Protein 8VMS (pdb70)

Foldseek 3Di:
DQDPVRLVVQLVVLCVWLVPADWDWDWAAAFPPDIDIDTFSFQDQDPPRTPQWDAPDNLWIKGWDADPNRIDIDTSQCSVCPVDDQADPNAGWDWAALPPDSRGNPNVRTDIGGVVVRVVQLAASHPHHDAPPPPGRHHRHVPHDDDDDPDDDDDPDDPDDD/DPDPVVLVVQLVVLCVFLVPADWDKDWAAAFPPDIDIDTFSFQDQDPPRTPQWDAPDNLWIKGWDQDPNRIDIDTSQCSVCPVPDQADPRAGWDWAALPPDSRGNPNVRTDIGGVVVRVVQLAASHPHRDAPPPPGRPHRHVPHDDDDDPDDDDDDDDPDDD

Solvent-accessible surface area: 15658 Å² total; per-residue (Å²): 147,39,74,94,71,48,23,45,60,6,5,57,38,0,6,106,21,0,18,139,10,76,70,65,76,61,138,6,42,32,2,60,83,95,122,16,58,7,49,2,12,18,0,37,129,65,77,123,25,31,103,20,16,59,82,89,14,127,70,126,5,46,1,103,78,84,33,125,177,83,92,47,147,37,22,1,11,35,0,10,3,47,83,52,84,93,83,56,111,81,103,100,6,34,24,1,29,2,7,47,32,58,65,0,0,0,0,25,0,0,0,18,0,7,92,53,23,30,81,2,1,44,30,8,32,0,49,76,33,51,25,69,24,82,36,77,3,34,34,31,2,70,67,81,13,80,38,44,28,37,9,18,52,77,55,122,40,109,73,8,90,75,14,141,64,85,73,38,26,46,59,5,6,58,37,0,4,88,22,0,12,135,10,76,70,65,64,64,115,5,57,31,4,61,86,97,131,17,58,10,52,1,11,15,0,37,130,65,77,122,26,30,102,19,16,58,81,87,13,126,72,124,6,46,1,102,76,96,27,89,179,76,92,48,147,41,22,1,11,33,0,10,3,46,88,54,76,99,76,42,125,74,108,99,7,32,23,1,30,2,6,51,32,56,68,0,0,0,0,31,0,0,0,18,0,8,88,52,20,31,80,1,1,42,29,8,31,0,48,73,34,50,24,64,26,81,34,78,3,34,35,32,2,72,68,82,15,79,34,41,27,37,9,19,52,75,57,124,36,111,102,9,85,74

Secondary structure (DSSP, 8-state):
---HHHHHHHHHHHHHHHTTSPEEEEEEEEETTEEEEEEEEBPPSSS---TTEEEEETTEEEEEEEETTEEEEEETTTGGGTTS-SEETTEEEEEEETT--TTB--GGGEEEEEHHHHHHGGG---TTTT---SS--SS--TT-SS---SB-S--SSSS---/--SHHHHHHHHHHHHHHHTTSPEEEEEEEEETTEEEEEEEEBPPSSS---TTEEEEETTEEEEEEEETTEEEEEETTTGGGTTS-SEETTEEEEEEETT--TTB--GGGEEEEEHHHHHHGGG---TTTT---SS--SS--TT-SS---SB-S--SSS----

Sequence (324 aa):
ALTNAQILAVIDSWEETVGQFPVITHHVPLGGGLQGTLHCYEIPLAAPYGVGFAKNGPTRWQYKRTINQVVHRWGSHTVPFLLEPDNINGKTCTASHLCHNTRCHNPLHLCWESLDDNKGRNWCPGPNGGCVHAVVCLRQGPLYGPGATVAGPQQRGSHFVVALTNAQILAVIDSWEETVGQFPVITHHVPLGGGLQGTLHCYEIPLAAPYGVGFAKNGPTRWQYKRTINQVVHRWGSHTVPFLLEPDNINGKTCTASHLCHNTTRCHNPLHLCWESLDDNKGRNWCPGPNGGCVHAVVCLRQGPLYGPGATVAGPQQRGSHFVV

Radius of gyration: 23.94 Å; Cα contacts (8 Å, |Δi|>4): 676; chains: 2; bounding box: 71×47×36 Å

Structure (mmCIF, N/CA/C/O backbone):
data_8VMS
#
_entry.id   8VMS
#
_cell.length_a   113.580
_cell.length_b   113.580
_cell.length_c   87.990
_cell.angle_alpha   90.00
_cell.angle_beta   90.00
_cell.angle_gamma   120.00
#
_symmetry.space_group_name_H-M   'P 31 2 1'
#
loop_
_entity.id
_entity.type
_entity.pdbx_description
1 polymer "DNA (5'-D(*TP*TP*GP*AP*CP*TP*CP*TP*CP*TP*TP*AP*AP*GP*AP*GP*AP*GP*TP*CP*A)-3')"
2 polymer 'Intron-encoded endonuclease I-PpoI'
3 non-polymer 'MAGNESIUM ION'
4 non-polymer 'SODIUM ION'
5 non-polymer GLYCEROL
6 non-polymer 'ZINC ION'
7 water water
#
loop_
_atom_site.group_PDB
_atom_site.id
_atom_site.type_symbol
_atom_site.label_atom_id
_atom_site.label_alt_id
_atom_site.label_comp_id
_atom_site.label_asym_id
_atom_site.label_entity_id
_atom_site.label_seq_id
_atom_site.pdbx_PDB_ins_code
_atom_site.Cartn_x
_atom_site.Cartn_y
_atom_site.Cartn_z
_atom_site.occupancy
_atom_site.B_iso_or_equiv
_atom_site.auth_seq_id
_atom_site.auth_comp_id
_atom_site.auth_asym_id
_atom_site.auth_atom_id
_atom_site.pdbx_PDB_model_num
ATOM 943 N N . ALA C 2 1 ? -12.159 41.360 41.281 1.00 35.85 2 ALA A N 1
ATOM 944 C CA . ALA C 2 1 ? -11.484 40.220 40.621 1.00 33.71 2 ALA A CA 1
ATOM 945 C C . ALA C 2 1 ? -12.481 39.442 39.761 1.00 27.87 2 ALA A C 1
ATOM 946 O O . ALA C 2 1 ? -13.648 39.355 40.133 1.00 28.15 2 ALA A O 1
ATOM 948 N N . LEU C 2 2 ? -11.971 38.833 38.697 1.00 24.72 3 LEU A N 1
ATOM 949 C CA . LEU C 2 2 ? -12.857 38.021 37.834 1.00 23.21 3 LEU A CA 1
ATOM 950 C C . LEU C 2 2 ? -13.390 36.851 38.647 1.00 22.79 3 LEU A C 1
ATOM 951 O O . LEU C 2 2 ? -12.621 36.230 39.355 1.00 27.49 3 LEU A O 1
ATOM 956 N N . THR C 2 3 ? -14.672 36.577 38.508 1.00 23.67 4 THR A N 1
ATOM 957 C CA . THR C 2 3 ? -15.303 35.454 39.223 1.00 22.54 4 THR A CA 1
ATOM 958 C C . THR C 2 3 ? -15.004 34.135 38.524 1.00 25.33 4 THR A C 1
ATOM 959 O O . THR C 2 3 ? -14.573 34.160 37.380 1.00 24.13 4 THR A O 1
ATOM 963 N N . ASN C 2 4 ? -15.316 33.040 39.198 1.00 27.74 5 ASN A N 1
ATOM 964 C CA . ASN C 2 4 ? -15.148 31.732 38.568 1.00 32.51 5 ASN A CA 1
ATOM 965 C C . ASN C 2 4 ? -15.936 31.642 37.267 1.00 31.26 5 ASN A C 1
ATOM 966 O O . ASN C 2 4 ? -15.436 31.124 36.260 1.00 29.41 5 ASN A O 1
ATOM 971 N N . ALA C 2 5 ? -17.173 32.136 37.269 1.00 26.52 6 ALA A N 1
ATOM 972 C CA . ALA C 2 5 ? -17.981 32.111 36.055 1.00 31.48 6 ALA A CA 1
ATOM 973 C C . ALA C 2 5 ? -17.341 32.944 34.950 1.00 27.62 6 ALA A C 1
ATOM 974 O O . ALA C 2 5 ? -17.339 32.541 33.780 1.00 27.16 6 ALA A O 1
ATOM 976 N N . GLN C 2 6 ? -16.782 34.103 35.299 1.00 24.77 7 GLN A N 1
ATOM 977 C CA . GLN C 2 6 ? -16.158 34.942 34.280 1.00 21.03 7 GLN A CA 1
ATOM 978 C C . GLN C 2 6 ? -14.916 34.278 33.700 1.00 21.28 7 GLN A C 1
ATOM 979 O O . GLN C 2 6 ? -14.656 34.378 32.489 1.00 19.93 7 GLN A O 1
ATOM 985 N N . ILE C 2 7 ? -14.141 33.590 34.545 1.00 21.44 8 ILE A N 1
ATOM 986 C CA . ILE C 2 7 ? -12.966 32.874 34.050 1.00 20.86 8 ILE A CA 1
ATOM 987 C C . ILE C 2 7 ? -13.387 31.732 33.133 1.00 20.13 8 ILE A C 1
ATOM 988 O O . ILE C 2 7 ? -12.784 31.513 32.075 1.00 20.38 8 ILE A O 1
ATOM 993 N N . LEU C 2 8 ? -14.423 30.990 33.524 1.00 21.79 9 LEU A N 1
ATOM 994 C CA . LEU C 2 8 ? -14.944 29.935 32.658 1.00 24.20 9 LEU A CA 1
ATOM 995 C C . LEU C 2 8 ? -15.373 30.497 31.312 1.00 22.05 9 LEU A C 1
ATOM 996 O O . LEU C 2 8 ? -15.146 29.870 30.268 1.00 21.40 9 LEU A O 1
ATOM 1001 N N . ALA C 2 9 ? -15.984 31.686 31.315 1.00 19.68 10 ALA A N 1
ATOM 1002 C CA . ALA C 2 9 ? -16.397 32.313 30.063 1.00 21.00 10 ALA A CA 1
ATOM 1003 C C . ALA C 2 9 ? -15.192 32.683 29.200 1.00 19.38 10 ALA A C 1
ATOM 1004 O O . ALA C 2 9 ? -15.239 32.550 27.970 1.00 20.69 10 ALA A O 1
ATOM 1006 N N . VAL C 2 10 ? -14.101 33.146 29.824 1.00 17.59 11 VAL A N 1
ATOM 1007 C CA . VAL C 2 10 ? -12.865 33.415 29.081 1.00 17.79 11 VAL A CA 1
ATOM 1008 C C . VAL C 2 10 ? -12.334 32.133 28.444 1.00 15.32 11 VAL A C 1
ATOM 1009 O O . VAL C 2 10 ? -11.948 32.112 27.267 1.00 15.63 11 VAL A O 1
ATOM 1013 N N . ILE C 2 11 ? -12.295 31.049 29.216 1.00 16.61 12 ILE A N 1
ATOM 1014 C CA . ILE C 2 11 ? -11.799 29.787 28.667 1.00 17.66 12 ILE A CA 1
ATOM 1015 C C . ILE C 2 11 ? -12.683 29.3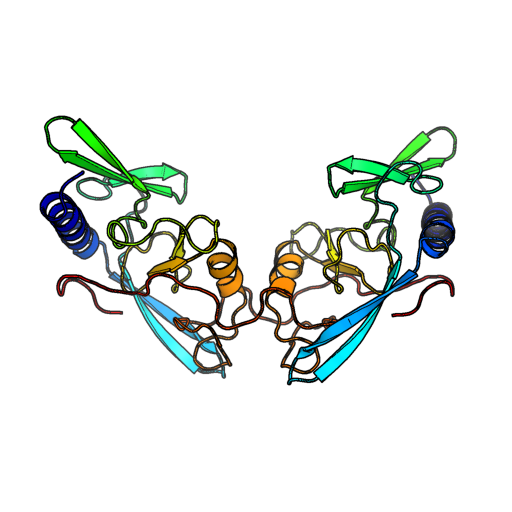28 27.511 1.00 16.42 12 ILE A C 1
ATOM 1016 O O . ILE C 2 11 ? -12.192 28.856 26.477 1.00 15.94 12 ILE A O 1
ATOM 1021 N N . ASP C 2 12 ? -14.001 29.473 27.658 1.00 17.03 13 ASP A N 1
ATOM 1022 C CA . ASP C 2 12 ? -14.914 29.033 26.608 1.00 16.11 13 ASP A CA 1
ATOM 1023 C C . ASP C 2 12 ? -14.749 29.865 25.338 1.00 15.62 13 ASP A C 1
ATOM 1024 O O . ASP C 2 12 ? -14.752 29.317 24.228 1.00 17.53 13 ASP A O 1
ATOM 1029 N N . SER C 2 13 ? -14.584 31.183 25.463 1.00 16.53 14 SER A N 1
ATOM 1030 C CA . SER C 2 13 ? -14.389 31.986 24.260 1.00 15.65 14 SER A CA 1
ATOM 1031 C C . SER C 2 13 ? -13.054 31.664 23.593 1.00 16.88 14 SER A C 1
ATOM 1032 O O . SER C 2 13 ? -12.955 31.599 22.356 1.00 16.58 14 SER A O 1
ATOM 1035 N N . TRP C 2 14 ? -12.022 31.414 24.399 1.00 15.76 15 TRP A N 1
ATOM 1036 C CA . TRP C 2 14 ? -10.729 31.018 23.860 1.00 14.80 15 TRP A CA 1
ATOM 1037 C C . TRP C 2 14 ? -10.850 29.702 23.098 1.00 13.76 15 TRP A C 1
ATOM 1038 O O . TRP C 2 14 ? -10.350 29.582 21.975 1.00 15.56 15 TRP A O 1
ATOM 1049 N N . GLU C 2 15 ? -11.540 28.721 23.680 1.00 14.31 16 GLU A N 1
ATOM 1050 C CA . GLU C 2 15 ? -11.710 27.432 23.003 1.00 14.85 16 GLU A CA 1
ATOM 1051 C C . GLU C 2 15 ? -12.491 27.586 21.706 1.00 16.57 16 GLU A C 1
ATOM 1052 O O . GLU C 2 15 ? -12.145 26.968 20.696 1.00 16.39 16 GLU A O 1
ATOM 1058 N N . GLU C 2 16 ? -13.581 28.356 21.728 1.00 16.90 17 GLU A N 1
ATOM 1059 C CA . GLU C 2 16 ? -14.344 28.612 20.506 1.00 18.33 17 GLU A CA 1
ATOM 1060 C C . GLU C 2 16 ? -13.454 29.168 19.400 1.00 16.35 17 GLU A C 1
ATOM 1061 O O . GLU C 2 16 ? -13.551 28.756 18.236 1.00 19.00 17 GLU A O 1
ATOM 1067 N N . THR C 2 17 ? -12.608 30.144 19.736 1.00 13.86 18 THR A N 1
ATOM 1068 C CA . THR C 2 17 ? -11.772 30.779 18.722 1.00 14.26 18 THR A CA 1
ATOM 1069 C C . THR C 2 17 ? -10.651 29.850 18.242 1.00 15.38 18 THR A C 1
ATOM 1070 O O . THR C 2 17 ? -10.419 29.712 17.036 1.00 15.09 18 THR A O 1
ATOM 1074 N N . VAL C 2 18 ? -9.939 29.207 19.167 1.00 14.64 19 VAL A N 1
ATOM 1075 C CA . VAL C 2 18 ? -8.858 28.296 18.794 1.00 14.39 19 VAL A CA 1
ATOM 1076 C C . VAL C 2 18 ? -9.389 27.109 18.000 1.00 15.17 19 VAL A C 1
ATOM 1077 O O . VAL C 2 18 ? -8.712 26.608 17.090 1.00 14.65 19 VAL A O 1
ATOM 1081 N N . GLY C 2 19 ? -10.603 26.645 18.311 1.00 15.15 20 GLY A N 1
ATOM 1082 C CA . GLY C 2 19 ? -11.162 25.513 17.594 1.00 16.40 20 GLY A CA 1
ATOM 1083 C C . GLY C 2 19 ? -11.363 25.777 16.122 1.00 15.36 20 GLY A C 1
ATOM 1084 O O . GLY C 2 19 ? -11.454 24.826 15.342 1.00 16.55 20 GLY A O 1
ATOM 1085 N N . GLN C 2 20 ? -11.378 27.043 15.719 1.00 15.89 21 GLN A N 1
ATOM 1086 C CA . GLN C 2 20 ? -11.508 27.419 14.323 1.00 16.59 21 GLN A CA 1
ATOM 1087 C C . GLN C 2 20 ? -10.166 27.669 13.643 1.00 18.75 21 GLN A C 1
ATOM 1088 O O . GLN C 2 20 ? -10.142 27.965 12.445 1.00 18.26 21 GLN A O 1
ATOM 1094 N N . PHE C 2 21 ? -9.048 27.559 14.366 1.00 15.77 22 PHE A N 1
ATOM 1095 C CA . PHE C 2 21 ? -7.739 27.642 13.736 1.00 16.70 22 PHE A CA 1
ATOM 1096 C C . PHE C 2 21 ? -7.571 26.471 12.771 1.00 15.12 22 PHE A C 1
ATOM 1097 O O . PHE C 2 21 ? -8.153 25.404 12.980 1.00 17.14 22 PHE A O 1
ATOM 1105 N N . PRO C 2 22 ? -6.759 26.623 11.727 1.00 15.98 23 PRO A N 1
ATOM 1106 C CA . PRO C 2 22 ? -6.470 25.469 10.862 1.00 16.94 23 PRO A CA 1
ATOM 1107 C C . PRO C 2 22 ? -5.974 24.271 11.663 1.00 17.10 23 PRO A C 1
ATOM 1108 O O . PRO C 2 22 ? -5.091 24.386 12.522 1.00 16.62 23 PRO A O 1
ATOM 1112 N N . VAL C 2 23 ? -6.556 23.108 11.387 1.00 17.26 24 VAL A N 1
ATOM 1113 C CA . VAL C 2 23 ? -6.168 21.855 12.027 1.00 16.69 24 VAL A CA 1
ATOM 1114 C C . VAL C 2 23 ? -5.255 21.088 11.092 1.00 19.00 24 VAL A C 1
ATOM 1115 O O . VAL C 2 23 ? -5.672 20.659 10.006 1.00 20.48 24 VAL A O 1
ATOM 1119 N N . ILE C 2 24 ? -4.030 20.874 11.536 1.00 16.93 25 ILE A N 1
ATOM 1120 C CA . ILE C 2 24 ? -2.975 20.284 10.735 1.00 18.19 25 ILE A CA 1
ATOM 1121 C C . ILE C 2 24 ? -2.647 18.916 11.311 1.00 19.80 25 ILE A C 1
ATOM 1122 O O . ILE C 2 24 ? -2.434 18.775 12.523 1.00 18.53 25 ILE A O 1
ATOM 1127 N N . THR C 2 25 ? -2.669 17.901 10.454 1.00 18.31 26 THR A N 1
ATOM 1128 C CA . THR C 2 25 ? -2.363 16.537 10.851 1.00 18.86 26 THR A CA 1
ATOM 1129 C C . THR C 2 25 ? -0.863 16.311 10.706 1.00 19.92 26 THR A C 1
ATOM 1130 O O . THR C 2 25 ? -0.303 16.502 9.623 1.00 23.57 26 THR A O 1
ATOM 1134 N N . HIS C 2 26 ? -0.218 15.882 11.789 1.00 17.43 27 HIS A N 1
ATOM 1135 C CA . HIS C 2 26 ? 1.218 15.648 11.819 1.00 19.28 27 HIS A CA 1
ATOM 1136 C C . HIS C 2 26 ? 1.485 14.208 12.218 1.00 20.20 27 HIS A C 1
ATOM 1137 O O . HIS C 2 26 ? 0.916 13.714 13.193 1.00 19.89 27 HIS A O 1
ATOM 1144 N N . HIS C 2 27 ? 2.327 13.527 11.453 1.00 20.62 28 HIS A N 1
ATOM 1145 C CA . HIS C 2 27 ? 2.787 12.203 11.844 1.00 19.90 28 HIS A CA 1
ATOM 1146 C C . HIS C 2 27 ? 4.070 12.332 12.660 1.00 19.83 28 HIS A C 1
ATOM 1147 O O . HIS C 2 27 ? 4.999 13.035 12.256 1.00 23.10 28 HIS A O 1
ATOM 1154 N N . VAL C 2 28 ? 4.116 11.648 13.802 1.00 20.22 29 VAL A N 1
ATOM 1155 C CA . VAL C 2 28 ? 5.132 11.919 14.829 1.00 18.48 29 VAL A CA 1
ATOM 1156 C C . VAL C 2 28 ? 5.669 10.612 15.381 1.00 18.38 29 VAL A C 1
ATOM 1157 O O . VAL C 2 28 ? 4.960 9.596 15.454 1.00 19.23 29 VAL A O 1
ATOM 1161 N N . PRO C 2 29 ? 6.932 10.604 15.800 1.00 18.39 30 PRO A N 1
ATOM 1162 C CA . PRO C 2 29 ? 7.470 9.422 16.490 1.00 20.47 30 PRO A CA 1
ATOM 1163 C C . PRO C 2 29 ? 6.904 9.305 17.897 1.00 17.69 30 PRO A C 1
ATOM 1164 O O . PRO C 2 29 ? 6.817 10.293 18.631 1.00 17.75 30 PRO A O 1
ATOM 1168 N N . LEU C 2 30 ? 6.524 8.088 18.279 1.00 18.28 31 LEU A N 1
ATOM 1169 C CA . LEU C 2 30 ? 6.037 7.807 19.623 1.00 17.16 31 LEU A CA 1
ATOM 1170 C C . LEU C 2 30 ? 7.079 7.154 20.511 1.00 17.77 31 LEU A C 1
ATOM 1171 O O . LEU C 2 30 ? 6.831 6.982 21.712 1.00 17.91 31 LEU A O 1
ATOM 1176 N N . GLY C 2 31 ? 8.231 6.804 19.962 1.00 19.28 32 GLY A N 1
ATOM 1177 C CA . GLY C 2 31 ? 9.171 5.938 20.634 1.00 19.71 32 GLY A CA 1
ATOM 1178 C C . GLY C 2 31 ? 8.921 4.478 20.303 1.00 22.37 32 GLY A C 1
ATOM 1179 O O . GLY C 2 31 ? 7.847 4.082 19.849 1.00 22.88 32 GLY A O 1
ATOM 1180 N N . GLY C 2 32 ? 9.942 3.663 20.556 1.00 22.74 33 GLY A N 1
ATOM 1181 C CA . GLY C 2 32 ? 9.844 2.247 20.240 1.00 24.41 33 GLY A CA 1
ATOM 1182 C C . GLY C 2 32 ? 9.649 1.964 18.767 1.00 29.79 33 GLY A C 1
ATOM 1183 O O . GLY C 2 32 ? 9.062 0.935 18.411 1.00 34.74 33 GLY A O 1
ATOM 1184 N N . GLY C 2 33 ? 10.106 2.865 17.896 1.00 28.73 34 GLY A N 1
ATOM 1185 C CA . GLY C 2 33 ? 9.961 2.687 16.463 1.00 28.80 34 GLY A CA 1
ATOM 1186 C C . GLY C 2 33 ? 8.554 2.820 15.928 1.00 38.80 34 GLY A C 1
ATOM 1187 O O . GLY C 2 33 ? 8.314 2.477 14.764 1.00 35.17 34 GLY A O 1
ATOM 1188 N N . LEU C 2 34 ? 7.618 3.318 16.730 1.00 23.85 35 LEU A N 1
ATOM 1189 C CA . LEU C 2 34 ? 6.231 3.452 16.319 1.00 23.64 35 LEU A CA 1
ATOM 1190 C C . LEU C 2 34 ? 5.943 4.895 15.932 1.00 26.56 35 LEU A C 1
ATOM 1191 O O . LEU C 2 34 ? 6.561 5.838 16.441 1.00 24.34 35 LEU A O 1
ATOM 1196 N N . GLN C 2 35 ? 4.951 5.060 15.071 1.00 25.26 36 GLN A N 1
ATOM 1197 C CA . GLN C 2 35 ? 4.554 6.367 14.576 1.00 23.14 36 GLN A CA 1
ATOM 1198 C C . GLN C 2 35 ? 3.098 6.584 14.948 1.00 23.48 36 GLN A C 1
ATOM 1199 O O . GLN C 2 35 ? 2.304 5.643 14.968 1.00 24.12 36 GLN A O 1
ATOM 1205 N N . GLY C 2 36 ? 2.770 7.823 15.294 1.00 20.20 37 GLY A N 1
ATOM 1206 C CA . GLY C 2 36 ? 1.423 8.210 15.628 1.00 19.94 37 GLY A CA 1
ATOM 1207 C C . GLY C 2 36 ? 1.033 9.482 14.910 1.00 17.07 37 GLY A C 1
ATOM 1208 O O . GLY C 2 36 ? 1.769 9.985 14.060 1.00 19.21 37 GLY A O 1
ATOM 1209 N N . THR C 2 37 ? -0.134 10.013 15.255 1.00 20.18 38 THR A N 1
ATOM 1210 C CA . THR C 2 37 ? -0.692 11.176 14.583 1.00 19.60 38 THR A CA 1
ATOM 1211 C C . THR C 2 37 ? -1.183 12.165 15.629 1.00 17.80 38 THR A C 1
ATOM 1212 O O . THR C 2 37 ? -1.836 11.773 16.599 1.00 22.08 38 THR A O 1
ATOM 1216 N N . LEU C 2 38 ? -0.824 13.434 15.454 1.00 17.58 39 LEU A N 1
ATOM 1217 C CA . LEU C 2 38 ? -1.310 14.512 16.302 1.00 16.86 39 LEU A CA 1
ATOM 1218 C C . LEU C 2 38 ? -2.006 15.536 15.420 1.00 16.92 39 LEU A C 1
ATOM 1219 O O . LEU C 2 38 ? -1.631 15.731 14.261 1.00 19.12 39 LEU A O 1
ATOM 1224 N N . HIS C 2 39 ? -3.033 16.177 15.964 1.00 16.26 40 HIS A N 1
ATOM 1225 C CA . HIS C 2 39 ? -3.828 17.144 15.216 1.00 15.07 40 HIS A CA 1
ATOM 1226 C C . HIS C 2 39 ? -3.670 18.490 15.904 1.00 14.70 40 HIS A C 1
ATOM 1227 O O . HIS C 2 39 ? -4.278 18.733 16.949 1.00 15.89 40 HIS A O 1
ATOM 1234 N N . CYS C 2 40 ? -2.858 19.350 15.322 1.00 14.28 41 CYS A N 1
ATOM 1235 C CA . CYS C 2 40 ? -2.533 20.626 15.938 1.00 13.31 41 CYS A CA 1
ATOM 1236 C C . CYS C 2 40 ? -3.431 21.726 15.398 1.00 16.47 41 CYS A C 1
ATOM 1237 O O . CYS C 2 40 ? -3.720 21.776 14.199 1.00 16.96 41 CYS A O 1
ATOM 1240 N N . TYR C 2 41 ? -3.865 22.611 16.283 1.00 13.72 42 TYR A N 1
ATOM 1241 C CA . TYR C 2 41 ? -4.723 23.735 15.915 1.00 13.68 42 TYR A CA 1
ATOM 1242 C C . TYR C 2 41 ? -3.812 24.956 15.900 1.00 15.73 42 TYR A C 1
ATOM 1243 O O . TYR C 2 41 ? -3.482 25.515 16.950 1.00 15.13 42 TYR A O 1
ATOM 1252 N N . GLU C 2 42 ? -3.371 25.353 14.712 1.00 14.31 43 GLU A N 1
ATOM 1253 C CA . GLU C 2 42 ? -2.228 26.251 14.576 1.00 14.43 43 GLU A CA 1
ATOM 1254 C C . GLU C 2 42 ? -2.664 27.697 14.386 1.00 15.69 43 GLU A C 1
ATOM 1255 O O . GLU C 2 42 ? -3.434 28.010 13.469 1.00 16.65 43 GLU A O 1
ATOM 1261 N N . ILE C 2 43 ? -2.155 28.577 15.239 1.00 15.33 44 ILE A N 1
ATOM 1262 C CA . ILE C 2 43 ? -2.432 30.009 15.077 1.00 15.50 44 ILE A CA 1
ATOM 1263 C C . ILE C 2 43 ? -1.803 30.485 13.773 1.00 15.21 44 ILE A C 1
ATOM 1264 O O . ILE C 2 43 ? -0.746 29.959 13.373 1.00 16.56 44 ILE A O 1
ATOM 1269 N N . PRO C 2 44 ? -2.426 31.408 13.044 1.00 16.76 45 PRO A N 1
ATOM 1270 C CA . PRO C 2 44 ? -1.852 31.838 11.762 1.00 17.61 45 PRO A CA 1
ATOM 1271 C C . PRO C 2 44 ? -0.471 32.464 11.915 1.00 19.43 45 PRO A C 1
ATOM 1272 O O . PRO C 2 44 ? -0.078 32.935 12.984 1.00 18.84 45 PRO A O 1
ATOM 1276 N N . LEU C 2 45 ? 0.272 32.460 10.805 1.00 19.83 46 LEU A N 1
ATOM 1277 C CA . LEU C 2 45 ? 1.622 33.017 10.784 1.00 18.66 46 LEU A CA 1
ATOM 1278 C C . LEU C 2 45 ? 1.634 34.541 10.858 1.00 20.34 46 LEU A C 1
ATOM 1279 O O . LEU C 2 45 ? 2.649 35.120 11.261 1.00 22.43 46 LEU A O 1
ATOM 1284 N N . ALA C 2 46 ? 0.540 35.199 10.483 1.00 20.45 47 ALA A N 1
ATOM 1285 C CA . ALA C 2 46 ? 0.493 36.652 10.434 1.00 20.96 47 ALA A CA 1
ATOM 1286 C C . ALA C 2 46 ? -0.925 37.107 10.741 1.00 21.24 47 ALA A C 1
ATOM 1287 O O . ALA C 2 46 ? -1.884 36.334 10.648 1.00 21.76 47 ALA A O 1
ATOM 1289 N N . ALA C 2 47 ? -1.048 38.382 11.094 1.00 22.04 48 ALA A N 1
ATOM 1290 C CA . ALA C 2 47 ? -2.340 38.932 11.456 1.00 20.75 48 ALA A CA 1
ATOM 1291 C C . ALA C 2 47 ? -3.279 38.896 10.249 1.00 21.57 48 ALA A C 1
ATOM 1292 O O . ALA C 2 47 ? -2.839 39.060 9.106 1.00 27.54 48 ALA A O 1
ATOM 1294 N N . PRO C 2 48 ? -4.580 38.678 10.473 1.00 22.13 49 PRO A N 1
ATOM 1295 C CA . PRO C 2 48 ? -5.241 38.460 11.772 1.00 20.71 49 PRO A CA 1
ATOM 1296 C C . PRO C 2 48 ? -5.094 37.025 12.265 1.00 19.59 49 PRO A C 1
ATOM 1297 O O . PRO C 2 48 ? -5.069 36.070 11.488 1.00 22.66 49 PRO A O 1
ATOM 1301 N N . TYR C 2 49 ? -4.984 36.874 13.584 1.00 18.34 50 TYR A N 1
ATOM 1302 C CA . TYR C 2 49 ? -4.795 35.567 14.204 1.00 18.25 50 TYR A CA 1
ATOM 1303 C C . TYR C 2 49 ? -6.090 34.939 14.683 1.00 19.95 50 TYR A C 1
ATOM 1304 O O . TYR C 2 49 ? -6.190 33.710 14.723 1.00 20.69 50 TYR A O 1
ATOM 1313 N N . GLY C 2 50 ? -7.079 35.741 15.026 1.00 18.48 51 GLY A N 1
ATOM 1314 C CA . GLY C 2 50 ? -8.315 35.270 15.621 1.00 17.97 51 GLY A CA 1
ATOM 1315 C C . GLY C 2 50 ? -8.743 36.258 16.687 1.00 15.90 51 GLY A C 1
ATOM 1316 O O . GLY C 2 50 ? -7.936 37.005 17.241 1.00 17.46 51 GLY A O 1
ATOM 1317 N N . VAL C 2 51 ? -10.040 36.245 16.989 1.00 16.42 52 VAL A N 1
ATOM 1318 C CA . VAL C 2 51 ? -10.608 37.221 17.915 1.00 18.65 52 VAL A CA 1
ATOM 1319 C C . VAL C 2 51 ? -9.921 37.097 19.270 1.00 16.24 52 VAL A C 1
ATOM 1320 O O . VAL C 2 51 ? -9.844 36.006 19.846 1.00 17.47 52 VAL A O 1
ATOM 1324 N N . GLY C 2 52 ? -9.370 38.211 19.757 1.00 15.55 53 GLY A N 1
ATOM 1325 C CA . GLY C 2 52 ? -8.718 38.246 21.050 1.00 14.58 53 GLY A CA 1
ATOM 1326 C C . GLY C 2 52 ? -7.224 37.980 21.024 1.00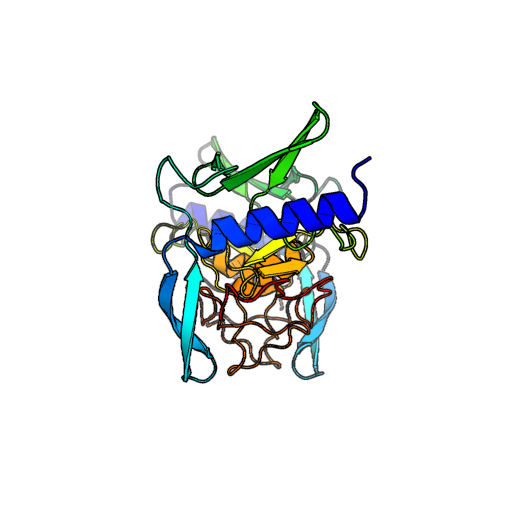 15.25 53 GLY A C 1
ATOM 1327 O O . GLY C 2 52 ? -6.565 38.152 22.061 1.00 16.35 53 GLY A O 1
ATOM 1328 N N . PHE C 2 53 ? -6.660 37.589 19.885 1.00 15.35 54 PHE A N 1
ATOM 1329 C CA . PHE C 2 53 ? -5.269 37.152 19.818 1.00 16.38 54 PHE A CA 1
ATOM 1330 C C . PHE C 2 53 ? -4.380 38.204 19.170 1.00 17.93 54 PHE A C 1
ATOM 1331 O O . PHE C 2 53 ? -4.768 38.847 18.187 1.00 16.90 54 PHE A O 1
ATOM 1339 N N . ALA C 2 54 ? -3.178 38.364 19.715 1.00 16.11 55 ALA A N 1
ATOM 1340 C CA . ALA C 2 54 ? -2.186 39.239 19.120 1.00 15.46 55 ALA A CA 1
ATOM 1341 C C . ALA C 2 54 ? -0.798 38.714 19.435 1.00 16.43 55 ALA A C 1
ATOM 1342 O O . ALA C 2 54 ? -0.571 38.096 20.481 1.00 17.29 55 ALA A O 1
ATOM 1344 N N . LYS C 2 55 ? 0.128 38.973 18.522 1.00 16.66 56 LYS A N 1
ATOM 1345 C CA . LYS C 2 55 ? 1.496 38.480 18.607 1.00 14.59 56 LYS A CA 1
ATOM 1346 C C . LYS C 2 55 ? 2.363 39.484 19.358 1.00 19.67 56 LYS A C 1
ATOM 1347 O O . LYS C 2 55 ? 2.453 40.656 18.959 1.00 19.52 56 LYS A O 1
ATOM 1353 N N . ASN C 2 56 ? 2.989 39.034 20.446 1.00 17.74 57 ASN A N 1
ATOM 1354 C CA . ASN C 2 56 ? 3.952 39.852 21.169 1.00 17.40 57 ASN A CA 1
ATOM 1355 C C . ASN C 2 56 ? 5.394 39.453 20.905 1.00 18.61 57 ASN A C 1
ATOM 1356 O O . ASN C 2 56 ? 6.302 40.171 21.345 1.00 20.50 57 ASN A O 1
ATOM 1361 N N . GLY C 2 57 ? 5.633 38.351 20.193 1.00 18.14 58 GLY A N 1
ATOM 1362 C CA . GLY C 2 57 ? 6.984 37.991 19.823 1.00 19.42 58 GLY A CA 1
ATOM 1363 C C . GLY C 2 57 ? 6.972 37.008 18.677 1.00 18.80 58 GLY A C 1
ATOM 1364 O O . GLY C 2 57 ? 5.916 36.495 18.311 1.00 19.22 58 GLY A O 1
ATOM 1365 N N . PRO C 2 58 ? 8.145 36.724 18.089 1.00 21.03 59 PRO A N 1
ATOM 1366 C CA . PRO C 2 58 ? 8.187 35.834 16.911 1.00 22.25 59 PRO A CA 1
ATOM 1367 C C . PRO C 2 58 ? 7.353 34.574 17.063 1.00 21.52 59 PRO A C 1
ATOM 1368 O O . PRO C 2 58 ? 6.617 34.201 16.139 1.00 23.72 59 PRO A O 1
ATOM 1372 N N . THR C 2 59 ? 7.434 33.916 18.213 1.00 20.51 60 THR A N 1
ATOM 1373 C CA . THR C 2 59 ? 6.553 32.797 18.512 1.00 21.19 60 THR A CA 1
ATOM 1374 C C . THR C 2 59 ? 5.913 32.971 19.880 1.00 18.21 60 THR A C 1
ATOM 1375 O O . THR C 2 59 ? 5.832 32.030 20.675 1.00 18.11 60 THR A O 1
ATOM 1379 N N . ARG C 2 60 ? 5.447 34.184 20.172 1.00 17.66 61 ARG A N 1
ATOM 1380 C CA . ARG C 2 60 ? 4.705 34.441 21.402 1.00 15.24 61 ARG A CA 1
ATOM 1381 C C . ARG C 2 60 ? 3.438 35.197 21.059 1.00 15.57 61 ARG A C 1
ATOM 1382 O O . ARG C 2 60 ? 3.464 36.059 20.224 1.00 16.50 61 ARG A O 1
ATOM 1390 N N . TRP C 2 61 ? 2.337 34.798 21.707 1.00 14.65 62 TRP A N 1
ATOM 1391 C CA . TRP C 2 61 ? 1.050 35.455 21.531 1.00 14.15 62 TRP A CA 1
ATOM 1392 C C . TRP C 2 61 ? 0.384 35.673 22.884 1.00 14.99 62 TRP A C 1
ATOM 1393 O O . TRP C 2 61 ? 0.727 35.037 23.888 1.00 13.81 62 TRP A O 1
ATOM 1404 N N . GLN C 2 62 ? -0.598 36.579 22.895 1.00 14.85 63 GLN A N 1
ATOM 1405 C CA . GLN C 2 62 ? -1.411 36.846 24.067 1.00 14.60 63 GLN A CA 1
ATOM 1406 C C . GLN C 2 62 ? -2.879 36.852 23.673 1.00 14.16 63 GLN A C 1
ATOM 1407 O O . GLN C 2 62 ? -3.234 37.162 22.528 1.00 15.23 63 GLN A O 1
ATOM 1413 N N . TYR C 2 63 ? -3.719 36.489 24.629 1.00 14.14 64 TYR A N 1
ATOM 1414 C CA . TYR C 2 63 ? -5.164 36.554 24.521 1.00 13.69 64 TYR A CA 1
ATOM 1415 C C . TYR C 2 63 ? -5.659 37.676 25.423 1.00 16.82 64 TYR A C 1
ATOM 1416 O O . TYR C 2 63 ? -5.214 37.797 26.568 1.00 15.96 64 TYR A O 1
ATOM 1425 N N . LYS C 2 64 ? -6.581 38.496 24.913 1.00 15.25 65 LYS A N 1
ATOM 1426 C CA . LYS C 2 64 ? -7.050 39.688 25.613 1.00 18.84 65 LYS A CA 1
ATOM 1427 C C . LYS C 2 64 ? -8.569 39.713 25.600 1.00 16.70 65 LYS A C 1
ATOM 1428 O O . LYS C 2 64 ? -9.183 39.472 24.554 1.00 17.98 65 LYS A O 1
ATOM 1434 N N . ARG C 2 65 ? -9.172 39.988 26.751 1.00 17.42 66 ARG A N 1
ATOM 1435 C CA . ARG C 2 65 ? -10.612 40.198 26.833 1.00 18.16 66 ARG A CA 1
ATOM 1436 C C . ARG C 2 65 ? -10.861 41.367 27.764 1.00 21.70 66 ARG A C 1
ATOM 1437 O O . ARG C 2 65 ? -10.169 41.523 28.769 1.00 20.55 66 ARG A O 1
ATOM 1445 N N . THR C 2 66 ? -11.843 42.190 27.429 1.00 19.48 67 THR A N 1
ATOM 1446 C CA . THR C 2 66 ? -12.217 43.314 28.271 1.00 20.74 67 THR A CA 1
ATOM 1447 C C . THR C 2 66 ? -13.505 42.968 28.992 1.00 22.27 67 THR A C 1
ATOM 1448 O O . THR C 2 66 ? -14.504 42.625 28.352 1.00 25.41 67 THR A O 1
ATOM 1452 N N . ILE C 2 67 ? -13.468 43.018 30.317 1.00 21.40 68 ILE A N 1
ATOM 1453 C CA . ILE C 2 67 ? -14.586 42.598 31.150 1.00 24.24 68 ILE A CA 1
ATOM 1454 C C . ILE C 2 67 ? -14.893 43.733 32.109 1.00 30.39 68 ILE A C 1
ATOM 1455 O O . ILE C 2 67 ? -14.010 44.172 32.857 1.00 28.60 68 ILE A O 1
ATOM 1460 N N . ASN C 2 68 ? -16.139 44.198 32.092 1.00 30.40 69 ASN A N 1
ATOM 1461 C CA . ASN C 2 68 ? -16.578 45.297 32.942 1.00 34.37 69 ASN A CA 1
ATOM 1462 C C . ASN C 2 68 ? -15.588 46.456 32.875 1.00 29.97 69 ASN A C 1
ATOM 1463 O O . ASN C 2 68 ? -15.127 46.980 33.892 1.00 31.96 69 ASN A O 1
ATOM 1468 N N . GLN C 2 69 ? -15.263 46.854 31.646 1.00 26.89 70 GLN A N 1
ATOM 1469 C CA . GLN C 2 69 ? -14.387 47.975 31.336 1.00 27.53 70 GLN A CA 1
ATOM 1470 C C . GLN C 2 69 ? -12.920 47.774 31.706 1.00 30.76 70 GLN A C 1
ATOM 1471 O O . GLN C 2 69 ? -12.136 48.727 31.591 1.00 31.93 70 GLN A O 1
ATOM 1477 N N . VAL C 2 70 ? -12.499 46.580 32.123 1.00 25.75 71 VAL A N 1
ATOM 1478 C CA . VAL C 2 70 ? -11.100 46.355 32.477 1.00 25.01 71 VAL A CA 1
ATOM 1479 C C . VAL C 2 70 ? -10.493 45.384 31.474 1.00 18.43 71 VAL A C 1
ATOM 1480 O O . VAL C 2 70 ? -11.055 44.310 31.220 1.00 20.94 71 VAL A O 1
ATOM 1484 N N . VAL C 2 71 ? -9.331 45.739 30.948 1.00 21.27 72 VAL A N 1
ATOM 1485 C CA . VAL C 2 71 ? -8.638 44.893 29.984 1.00 23.50 72 VAL A CA 1
ATOM 1486 C C . VAL C 2 71 ? -7.854 43.839 30.751 1.00 24.13 72 VAL A C 1
ATOM 1487 O O . VAL C 2 71 ? -7.043 44.166 31.623 1.00 24.23 72 VAL A O 1
ATOM 1491 N N . HIS C 2 72 ? -8.095 42.571 30.429 1.00 18.76 73 HIS A N 1
ATOM 1492 C CA . HIS C 2 72 ? -7.349 41.445 30.968 1.00 19.26 73 HIS A CA 1
ATOM 1493 C C . HIS C 2 72 ? -6.607 40.756 29.841 1.00 19.27 73 HIS A C 1
ATOM 1494 O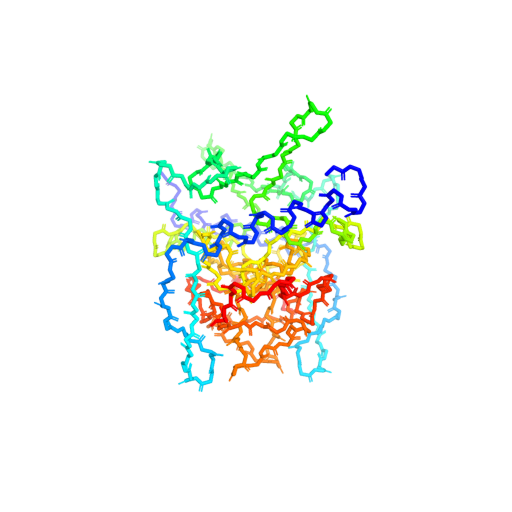 O . HIS C 2 72 ? -7.122 40.634 28.724 1.00 18.77 73 HIS A O 1
ATOM 1501 N N . ARG C 2 73 ? -5.388 40.326 30.133 1.00 18.41 74 ARG A N 1
ATOM 1502 C CA . ARG C 2 73 ? -4.522 39.748 29.119 1.00 18.51 74 ARG A CA 1
ATOM 1503 C C . ARG C 2 73 ? -3.752 38.585 29.722 1.00 17.80 74 ARG A C 1
ATOM 1504 O O . ARG C 2 73 ? -3.275 38.666 30.858 1.00 19.16 74 ARG A O 1
ATOM 1512 N N . TRP C 2 74 ? -3.604 37.519 28.935 1.00 16.49 75 TRP A N 1
ATOM 1513 C CA . TRP C 2 74 ? -2.902 36.320 29.360 1.00 14.15 75 TRP A CA 1
ATOM 1514 C C . TRP C 2 74 ? -2.024 35.817 28.229 1.00 15.78 75 TRP A C 1
ATOM 1515 O O . TRP C 2 74 ? -2.342 35.993 27.049 1.00 16.54 75 TRP A O 1
ATOM 1526 N N . GLY C 2 75 ? -0.936 35.135 28.579 1.00 15.77 76 GLY A N 1
ATOM 1527 C CA . GLY C 2 75 ? -0.205 34.406 27.555 1.00 14.65 76 GLY A CA 1
ATOM 1528 C C . GLY C 2 75 ? -1.150 33.452 26.845 1.00 14.39 76 GLY A C 1
ATOM 1529 O O . GLY C 2 75 ? -2.001 32.824 27.473 1.00 14.71 76 GLY A O 1
ATOM 1530 N N . SER C 2 76 ? -1.009 33.360 25.515 1.00 13.73 77 SER A N 1
ATOM 1531 C CA . SER C 2 76 ? -2.033 32.691 24.707 1.00 15.11 77 SER A CA 1
ATOM 1532 C C . SER C 2 76 ? -2.211 31.205 25.035 1.00 13.74 77 SER A C 1
ATOM 1533 O O . SER C 2 76 ? -3.299 30.659 24.815 1.00 14.92 77 SER A O 1
ATOM 1536 N N . HIS C 2 77 ? -1.182 30.532 25.555 1.00 13.14 78 HIS A N 1
ATOM 1537 C CA . HIS C 2 77 ? -1.314 29.120 25.911 1.00 14.34 78 HIS A CA 1
ATOM 1538 C C . HIS C 2 77 ? -1.690 28.898 27.369 1.00 15.23 78 HIS A C 1
ATOM 1539 O O . HIS C 2 77 ? -1.902 27.742 27.769 1.00 15.08 78 HIS A O 1
ATOM 1546 N N . THR C 2 78 ? -1.759 29.966 28.175 1.00 14.65 79 THR A N 1
ATOM 1547 C CA . THR C 2 78 ? -2.042 29.813 29.598 1.00 15.81 79 THR A CA 1
ATOM 1548 C C . THR C 2 78 ? -3.532 29.741 29.884 1.00 14.88 79 THR A C 1
ATOM 1549 O O . THR C 2 78 ? -3.921 29.324 30.978 1.00 16.03 79 THR A O 1
ATOM 1553 N N . VAL C 2 79 ? -4.369 30.127 28.916 1.00 15.49 80 VAL A N 1
ATOM 1554 C CA . VAL C 2 79 ? -5.807 30.245 29.168 1.00 15.93 80 VAL A CA 1
ATOM 1555 C C . VAL C 2 79 ? -6.458 28.947 29.641 1.00 15.27 80 VAL A C 1
ATOM 1556 O O . VAL C 2 79 ? -7.287 29.002 30.561 1.00 16.54 80 VAL A O 1
ATOM 1560 N N . PRO C 2 80 ? -6.142 27.770 29.090 1.00 15.57 81 PRO A N 1
ATOM 1561 C CA . PRO C 2 80 ? -6.796 26.550 29.594 1.00 15.78 81 PRO A CA 1
ATOM 1562 C C . PRO C 2 80 ? -6.583 26.315 31.073 1.00 14.85 81 PRO A C 1
ATOM 1563 O O . PRO C 2 80 ? -7.316 25.515 31.669 1.00 16.66 81 PRO A O 1
ATOM 1567 N N . PHE C 2 81 ? -5.573 26.946 31.676 1.00 15.12 82 PHE A N 1
ATOM 1568 C CA . PHE C 2 81 ? -5.169 26.623 33.038 1.00 14.73 82 PHE A CA 1
ATOM 1569 C C . PHE C 2 81 ? -5.507 27.717 34.041 1.00 16.79 82 PHE A C 1
ATOM 1570 O O . PHE C 2 81 ? -4.988 27.703 35.161 1.00 16.13 82 PHE A O 1
ATOM 1578 N N . LEU C 2 82 ? -6.401 28.641 33.680 1.00 15.22 83 LEU A N 1
ATOM 1579 C CA . LEU C 2 82 ? -6.702 29.769 34.555 1.00 16.66 83 LEU A CA 1
ATOM 1580 C C . LEU C 2 82 ? -7.385 29.360 35.854 1.00 16.20 83 LEU A C 1
ATOM 1581 O O . LEU C 2 82 ? -7.400 30.161 36.798 1.00 19.79 83 LEU A O 1
ATOM 1586 N N . LEU C 2 83 ? -7.953 28.157 35.934 1.00 14.84 84 LEU A N 1
ATOM 1587 C CA . LEU C 2 83 ? -8.568 27.677 37.167 1.00 15.96 84 LEU A CA 1
ATOM 1588 C C . LEU C 2 83 ? -7.654 26.747 37.958 1.00 19.28 84 LEU A C 1
ATOM 1589 O O . LEU C 2 83 ? -8.119 26.064 38.876 1.00 24.57 84 LEU A O 1
ATOM 1594 N N . GLU C 2 84 ? -6.388 26.671 37.594 1.00 15.41 85 GLU A N 1
ATOM 1595 C CA . GLU C 2 84 ? -5.417 25.802 38.247 1.00 15.90 85 GLU A CA 1
ATOM 1596 C C . GLU C 2 84 ? -4.452 26.600 39.107 1.00 16.49 85 GLU A C 1
ATOM 1597 O O . GLU C 2 84 ? -4.250 27.796 38.879 1.00 15.67 85 GLU A O 1
ATOM 1603 N N . PRO C 2 85 ? -3.813 25.956 40.091 1.00 16.32 86 PRO A N 1
ATOM 1604 C CA . PRO C 2 85 ? -2.709 26.607 40.802 1.00 16.51 86 PRO A CA 1
ATOM 1605 C C . PRO C 2 85 ? -1.648 27.071 39.815 1.00 16.89 86 PRO A C 1
ATOM 1606 O O . PRO C 2 85 ? -1.422 26.442 38.783 1.00 17.38 86 PRO A O 1
ATOM 1610 N N . ASP C 2 86 ? -1.056 28.228 40.090 1.00 16.69 87 ASP A N 1
ATOM 1611 C CA . ASP C 2 86 ? -0.089 28.818 39.171 1.00 16.93 87 ASP A CA 1
ATOM 1612 C C . ASP C 2 86 ? 1.364 28.578 39.565 1.00 15.61 87 ASP A C 1
ATOM 1613 O O . ASP C 2 86 ? 2.266 29.102 38.905 1.00 16.38 87 ASP A O 1
ATOM 1618 N N . ASN C 2 87 ? 1.609 27.812 40.622 1.00 17.78 88 ASN A N 1
ATOM 1619 C CA . ASN C 2 87 ? 2.961 27.447 41.007 1.00 16.32 88 ASN A CA 1
ATOM 1620 C C . ASN C 2 87 ? 2.909 26.092 41.693 1.00 18.57 88 ASN A C 1
ATOM 1621 O O . ASN C 2 87 ? 1.839 25.612 42.080 1.00 19.65 88 ASN A O 1
ATOM 1626 N N . ILE C 2 88 ? 4.067 25.447 41.780 1.00 18.63 89 ILE A N 1
ATOM 1627 C CA . ILE C 2 88 ? 4.182 24.142 42.423 1.00 20.84 89 ILE A CA 1
ATOM 1628 C C . ILE C 2 88 ? 5.625 23.981 42.870 1.00 18.94 89 ILE A C 1
ATOM 1629 O O . ILE C 2 88 ? 6.543 24.328 42.122 1.00 19.58 89 ILE A O 1
ATOM 1634 N N . ASN C 2 89 ? 5.845 23.514 44.103 1.00 19.27 90 ASN A N 1
ATOM 1635 C CA . ASN C 2 89 ? 7.200 23.335 44.633 1.00 18.63 90 ASN A CA 1
ATOM 1636 C C . ASN C 2 89 ? 8.004 24.628 44.557 1.00 21.84 90 ASN A C 1
ATOM 1637 O O . ASN C 2 89 ? 9.210 24.604 44.317 1.00 23.34 90 ASN A O 1
ATOM 1642 N N . GLY C 2 90 ? 7.324 25.766 44.698 1.00 19.53 91 GLY A N 1
ATOM 1643 C CA . GLY C 2 90 ? 7.974 27.060 44.625 1.00 22.52 91 GLY A CA 1
ATOM 1644 C C . GLY C 2 90 ? 8.382 27.487 43.233 1.00 25.49 91 GLY A C 1
ATOM 1645 O O . GLY C 2 90 ? 9.182 28.416 43.094 1.00 27.39 91 GLY A O 1
ATOM 1646 N N . LYS C 2 91 ? 7.879 26.819 42.196 1.00 22.10 92 LYS A N 1
ATOM 1647 C CA . LYS C 2 91 ? 8.229 27.132 40.818 1.00 19.74 92 LYS A CA 1
ATOM 1648 C C . LYS C 2 91 ? 6.987 27.568 40.055 1.00 15.82 92 LYS A C 1
ATOM 1649 O O . LYS C 2 91 ? 5.914 27.000 40.236 1.00 17.24 92 LYS A O 1
ATOM 1655 N N . THR C 2 92 ? 7.146 28.563 39.188 1.00 16.81 93 THR A N 1
ATOM 1656 C CA . THR C 2 92 ? 6.034 29.032 38.370 1.00 15.49 93 THR A CA 1
ATOM 1657 C C . THR C 2 92 ? 5.608 27.946 37.387 1.00 15.19 93 THR A C 1
ATOM 1658 O O . THR C 2 92 ? 6.441 27.258 36.784 1.00 16.63 93 THR A O 1
ATOM 1662 N N . CYS C 2 93 ? 4.297 27.772 37.247 1.00 14.71 94 CYS A N 1
ATOM 1663 C CA . CYS C 2 93 ? 3.761 26.891 36.216 1.00 13.71 94 CYS A CA 1
ATOM 1664 C C . CYS C 2 93 ? 3.786 27.566 34.854 1.00 15.14 94 CYS A C 1
ATOM 1665 O O . CYS C 2 93 ? 3.477 28.756 34.723 1.00 16.04 94 CYS A O 1
ATOM 1668 N N . THR C 2 94 ? 4.125 26.780 33.839 1.00 13.90 95 THR A N 1
ATOM 1669 C CA . THR C 2 94 ? 4.223 27.210 32.453 1.00 14.28 95 THR A CA 1
ATOM 1670 C C . THR C 2 94 ? 3.387 26.281 31.588 1.00 13.73 95 THR A C 1
ATOM 1671 O O . THR C 2 94 ? 3.208 25.092 31.897 1.00 13.61 95 THR A O 1
ATOM 1675 N N . ALA C 2 95 ? 2.868 26.851 30.502 1.00 14.53 96 ALA A N 1
ATOM 1676 C CA . ALA C 2 95 ? 2.224 26.042 29.476 1.00 14.47 96 ALA A CA 1
ATOM 1677 C C . ALA C 2 95 ? 3.278 25.284 28.687 1.00 13.65 96 ALA A C 1
ATOM 1678 O O . ALA C 2 95 ? 4.256 25.862 28.201 1.00 16.88 96 ALA A O 1
ATOM 1680 N N . SER C 2 96 ? 3.081 23.979 28.570 1.00 12.88 97 SER A N 1
ATOM 1681 C CA . SER C 2 96 ? 4.082 23.062 28.055 1.00 14.00 97 SER A CA 1
ATOM 1682 C C . SER C 2 96 ? 3.468 22.298 26.893 1.00 14.30 97 SER A C 1
ATOM 1683 O O . SER C 2 96 ? 2.468 21.594 27.076 1.00 15.35 97 SER A O 1
ATOM 1686 N N . HIS C 2 97 ? 4.073 22.435 25.711 1.00 13.48 98 HIS A N 1
ATOM 1687 C CA . HIS C 2 97 ? 3.550 21.796 24.496 1.00 14.44 98 HIS A CA 1
ATOM 1688 C C . HIS C 2 97 ? 3.942 20.328 24.429 1.00 14.69 98 HIS A C 1
ATOM 1689 O O . HIS C 2 97 ? 5.097 19.996 24.132 1.00 16.25 98 HIS A O 1
ATOM 1696 N N . LEU C 2 98 ? 2.965 19.453 24.625 1.00 13.53 99 LEU A N 1
ATOM 1697 C CA . LEU C 2 98 ? 3.197 18.022 24.434 1.00 14.43 99 LEU A CA 1
ATOM 1698 C C . LEU C 2 98 ? 3.466 17.690 22.968 1.00 16.01 99 LEU A C 1
ATOM 1699 O O . LEU C 2 98 ? 4.127 16.690 22.668 1.00 17.08 99 LEU A O 1
ATOM 1704 N N . CYS C 2 99 ? 2.968 18.507 22.046 1.00 15.12 100 CYS A N 1
ATOM 1705 C CA . CYS C 2 99 ? 3.223 18.303 20.630 1.00 14.71 100 CYS A CA 1
ATOM 1706 C C . CYS C 2 99 ? 4.466 19.020 20.128 1.00 16.74 100 CYS A C 1
ATOM 1707 O O . CYS C 2 99 ? 4.833 18.846 18.964 1.00 17.39 100 CYS A O 1
ATOM 1710 N N . HIS C 2 100 ? 5.118 19.836 20.957 1.00 14.37 101 HIS A N 1
ATOM 1711 C CA . HIS C 2 100 ? 6.353 20.510 20.561 1.00 15.04 101 HIS A CA 1
ATOM 1712 C C . HIS C 2 100 ? 6.163 21.400 19.336 1.00 17.33 101 HIS A C 1
ATOM 1713 O O . HIS C 2 100 ? 7.087 21.602 18.552 1.00 20.31 101 HIS A O 1
ATOM 1720 N N . ASN C 2 101 ? 4.984 22.000 19.206 1.00 15.44 102 ASN A N 1
ATOM 1721 C CA . ASN C 2 101 ? 4.620 22.804 18.040 1.00 15.00 102 ASN A CA 1
ATOM 1722 C C . ASN C 2 101 ? 4.114 24.134 18.600 1.00 14.17 102 ASN A C 1
ATOM 1723 O O . ASN C 2 101 ? 2.958 24.247 19.005 1.00 15.53 102 ASN A O 1
ATOM 1728 N N . THR C 2 102 ? 4.987 25.146 18.617 1.00 15.18 103 THR A N 1
ATOM 1729 C CA . THR C 2 102 ? 4.713 26.360 19.380 1.00 16.08 103 THR A CA 1
ATOM 1730 C C . THR C 2 102 ? 3.424 27.046 18.923 1.00 16.45 103 THR A C 1
ATOM 1731 O O . THR C 2 102 ? 2.655 27.565 19.748 1.00 16.70 103 THR A O 1
ATOM 1735 N N . ARG C 2 103 ? 3.161 27.046 17.613 1.00 14.54 104 ARG A N 1
ATOM 1736 C CA . ARG C 2 103 ? 1.963 27.689 17.091 1.00 14.26 104 ARG A CA 1
ATOM 1737 C C . ARG C 2 103 ? 0.690 26.956 17.480 1.00 15.32 104 ARG A C 1
ATOM 1738 O O . ARG C 2 103 ? -0.399 27.532 17.388 1.00 14.83 104 ARG A O 1
ATOM 1746 N N . CYS C 2 104 ? 0.792 25.692 17.881 1.00 13.19 105 CYS A N 1
ATOM 1747 C CA . CYS C 2 104 ? -0.396 24.935 18.239 1.00 13.97 105 CYS A CA 1
ATOM 1748 C C . CYS C 2 104 ? -0.995 25.487 19.528 1.00 14.62 105 CYS A C 1
ATOM 1749 O O . CYS C 2 104 ? -0.276 25.763 20.496 1.00 14.37 105 CYS A O 1
ATOM 1752 N N . HIS C 2 105 ? -2.314 25.660 19.535 1.00 13.76 106 HIS A N 1
ATOM 1753 C CA . HIS C 2 105 ? -3.048 26.060 20.726 1.00 13.98 106 HIS A CA 1
ATOM 1754 C C . HIS C 2 105 ? -4.083 25.013 21.137 1.00 13.23 106 HIS A C 1
ATOM 1755 O O . HIS C 2 105 ? -4.962 25.297 21.947 1.00 14.32 106 HIS A O 1
ATOM 1762 N N . ASN C 2 106 ? -3.989 23.798 20.610 1.00 14.16 107 ASN A N 1
ATOM 1763 C CA . ASN C 2 106 ? -4.892 22.733 21.032 1.00 12.67 107 ASN A CA 1
ATOM 1764 C C . ASN C 2 106 ? -4.699 22.463 22.522 1.00 13.74 107 ASN A C 1
ATOM 1765 O O . ASN C 2 106 ? -3.607 22.031 22.927 1.00 14.21 107 ASN A O 1
ATOM 1770 N N . PRO C 2 107 ? -5.708 22.684 23.368 1.00 12.17 108 PRO A N 1
ATOM 1771 C CA . PRO C 2 107 ? -5.508 22.423 24.805 1.00 13.37 108 PRO A CA 1
ATOM 1772 C C . PRO C 2 107 ? -5.287 20.952 25.127 1.00 15.19 108 PRO A C 1
ATOM 1773 O O . PRO C 2 107 ? -4.748 20.643 26.195 1.00 15.02 108 PRO A O 1
ATOM 1777 N N . LEU C 2 108 ? -5.667 20.028 24.235 1.00 13.47 109 LEU A N 1
ATOM 1778 C CA . LEU C 2 108 ? -5.331 18.628 24.444 1.00 14.56 109 LEU A CA 1
ATOM 1779 C C . LEU C 2 108 ? -3.868 18.338 24.166 1.00 13.99 109 LEU A C 1
ATOM 1780 O O . LEU C 2 108 ? -3.430 17.186 24.340 1.00 14.55 109 LEU A O 1
ATOM 1785 N N . HIS C 2 109 ? -3.111 19.340 23.714 1.00 13.84 110 HIS A N 1
ATOM 1786 C CA . HIS C 2 109 ? -1.678 19.219 23.493 1.00 13.98 110 HIS A CA 1
ATOM 1787 C C . HIS C 2 109 ? -0.866 20.010 24.506 1.00 13.03 110 HIS A C 1
ATOM 1788 O O . HIS C 2 109 ? 0.346 20.171 24.317 1.00 14.90 110 HIS A O 1
ATOM 1795 N N . LEU C 2 110 ? -1.500 20.526 25.551 1.00 13.49 111 LEU A N 1
ATOM 1796 C CA . LEU C 2 110 ? -0.818 21.368 26.524 1.00 13.50 111 LEU A CA 1
ATOM 1797 C C . LEU C 2 110 ? -0.922 20.758 27.911 1.00 14.62 111 LEU A C 1
ATOM 1798 O O . LEU C 2 110 ? -1.929 20.142 28.269 1.00 16.11 111 LEU A O 1
ATOM 1803 N N . CYS C 2 111 ? 0.122 20.966 28.708 1.00 13.77 112 CYS A N 1
ATOM 1804 C CA . CYS C 2 111 ? 0.021 20.725 30.141 1.00 12.84 112 CYS A CA 1
ATOM 1805 C C . CYS C 2 111 ? 0.612 21.921 30.877 1.00 13.42 112 CYS A C 1
ATOM 1806 O O . CYS C 2 111 ? 1.096 22.869 30.269 1.00 13.92 112 CYS A O 1
ATOM 1809 N N . TRP C 2 112 ? 0.553 21.881 32.200 1.00 13.21 113 TRP A N 1
ATOM 1810 C CA . TRP C 2 112 ? 0.831 23.046 33.040 1.00 13.44 113 TRP A CA 1
ATOM 1811 C C . TRP C 2 112 ? 1.799 22.575 34.117 1.00 13.19 113 TRP A C 1
ATOM 1812 O O . TRP C 2 112 ? 1.415 21.788 34.990 1.00 13.10 113 TRP A O 1
ATOM 1823 N N . GLU C 2 113 ? 3.056 22.996 34.015 1.00 13.87 114 GLU A N 1
ATOM 1824 C CA . GLU C 2 113 ? 4.115 22.398 34.826 1.00 13.77 114 GLU A CA 1
ATOM 1825 C C . GLU C 2 113 ? 5.297 23.354 34.911 1.00 14.16 114 GLU A C 1
ATOM 1826 O O . GLU C 2 113 ? 5.369 24.347 34.195 1.00 13.51 114 GLU A O 1
ATOM 1832 N N . SER C 2 114 ? 6.247 23.032 35.786 1.00 13.72 115 SER A N 1
ATOM 1833 C CA . SER C 2 114 ? 7.421 23.885 35.914 1.00 14.13 115 SER A CA 1
ATOM 1834 C C . SER C 2 114 ? 8.184 23.981 34.595 1.00 14.58 115 SER A C 1
ATOM 1835 O O . SER C 2 114 ? 8.076 23.121 33.712 1.00 14.02 115 SER A O 1
ATOM 1838 N N . LEU C 2 115 ? 8.963 25.052 34.455 1.00 13.17 116 LEU A N 1
ATOM 1839 C CA . LEU C 2 115 ? 9.749 25.217 33.239 1.00 12.55 116 LEU A CA 1
ATOM 1840 C C . LEU C 2 115 ? 10.742 24.071 33.044 1.00 13.82 116 LEU A C 1
ATOM 1841 O O . LEU C 2 115 ? 10.989 23.651 31.911 1.00 13.59 116 LEU A O 1
ATOM 1846 N N . ASP C 2 116 ? 11.340 23.561 34.130 1.00 13.80 117 ASP A N 1
ATOM 1847 C CA . ASP C 2 116 ? 12.236 22.407 34.013 1.00 14.19 117 ASP A CA 1
ATOM 1848 C C . ASP C 2 116 ? 11.500 21.178 33.477 1.00 14.19 117 ASP A C 1
ATOM 1849 O O . ASP C 2 116 ? 12.005 20.482 32.589 1.00 14.90 117 ASP A O 1
ATOM 1854 N N . ASP C 2 117 ? 10.311 20.881 34.014 1.00 14.48 118 ASP A N 1
ATOM 1855 C CA . ASP C 2 117 ? 9.550 19.731 33.507 1.00 13.23 118 ASP A CA 1
ATOM 1856 C C . ASP C 2 117 ? 9.222 19.917 32.026 1.00 15.68 118 ASP A C 1
ATOM 1857 O O . ASP C 2 117 ? 9.358 18.986 31.195 1.00 15.93 118 ASP A O 1
ATOM 1862 N N . ASN C 2 118 ? 8.794 21.135 31.692 1.00 14.59 119 ASN A N 1
ATOM 1863 C CA . ASN C 2 118 ? 8.485 21.550 30.328 1.00 13.56 119 ASN A CA 1
ATOM 1864 C C . ASN C 2 118 ? 9.667 21.279 29.399 1.00 15.15 119 ASN A C 1
ATOM 1865 O O . ASN C 2 118 ? 9.555 20.519 28.427 1.00 14.05 119 ASN A O 1
ATOM 1870 N N . LYS C 2 119 ? 10.827 21.878 29.699 1.00 13.81 120 LYS A N 1
ATOM 1871 C CA . LYS C 2 119 ? 12.013 21.670 28.878 1.00 14.16 120 LYS A CA 1
ATOM 1872 C C . LYS C 2 119 ? 12.339 20.191 28.741 1.00 13.99 120 LYS A C 1
ATOM 1873 O O . LYS C 2 119 ? 12.666 19.720 27.646 1.00 14.03 120 LYS A O 1
ATOM 1879 N N . GLY C 2 120 ? 12.270 19.440 29.846 1.00 13.34 121 GLY A N 1
ATOM 1880 C CA . GLY C 2 120 ? 12.729 18.061 29.812 1.00 13.60 121 GLY A CA 1
ATOM 1881 C C . GLY C 2 120 ? 12.000 17.199 28.804 1.00 13.92 121 GLY A C 1
ATOM 1882 O O . GLY C 2 120 ? 12.562 16.208 28.313 1.00 14.28 121 GLY A O 1
ATOM 1883 N N . ARG C 2 121 ? 10.753 17.553 28.494 1.00 13.49 122 ARG A N 1
ATOM 1884 C CA . ARG C 2 121 ? 10.042 16.774 27.472 1.00 14.78 122 ARG A CA 1
ATOM 1885 C C . ARG C 2 121 ? 10.731 16.763 26.100 1.00 14.37 122 ARG A C 1
ATOM 1886 O O . ARG C 2 121 ? 10.487 15.838 25.305 1.00 14.52 122 ARG A O 1
ATOM 1894 N N . ASN C 2 122 ? 11.616 17.725 25.813 1.00 13.36 123 ASN A N 1
ATOM 1895 C CA . ASN C 2 122 ? 12.301 17.750 24.521 1.00 13.39 123 ASN A CA 1
ATOM 1896 C C . ASN C 2 122 ? 13.126 16.493 24.284 1.00 14.44 123 ASN A C 1
ATOM 1897 O O . ASN C 2 122 ? 13.377 16.133 23.127 1.00 15.04 123 ASN A O 1
ATOM 1902 N N . TRP C 2 123 ? 13.576 15.835 25.354 1.00 14.89 124 TRP A N 1
ATOM 1903 C CA . TRP C 2 123 ? 14.468 14.690 25.262 1.00 15.23 124 TRP A CA 1
ATOM 1904 C C . TRP C 2 123 ? 13.801 13.388 25.678 1.00 15.85 124 TRP A C 1
ATOM 1905 O O . TRP C 2 123 ? 14.485 12.364 25.762 1.00 16.65 124 TRP A O 1
ATOM 1916 N N . CYS C 2 124 ? 12.489 13.383 25.895 1.00 14.82 125 CYS A N 1
ATOM 1917 C CA . CYS C 2 124 ? 11.819 12.175 26.364 1.00 15.31 125 CYS A CA 1
ATOM 1918 C C . CYS C 2 124 ? 11.759 11.111 25.265 1.00 16.05 125 CYS A C 1
ATOM 1919 O O . CYS C 2 124 ? 11.470 11.426 24.103 1.00 16.68 125 CYS A O 1
ATOM 1922 N N . PRO C 2 125 ? 12.004 9.837 25.597 1.00 14.83 126 PRO A N 1
ATOM 1923 C CA . PRO C 2 125 ? 11.882 8.787 24.575 1.00 15.40 126 PRO A CA 1
ATOM 1924 C C . PRO C 2 125 ? 10.470 8.591 24.057 1.00 17.02 126 PRO A C 1
ATOM 1925 O O . PRO C 2 125 ? 10.307 7.962 23.002 1.00 19.25 126 PRO A O 1
ATOM 1929 N N . GLY C 2 126 ? 9.448 9.084 24.754 1.00 16.54 127 GLY A N 1
ATOM 1930 C CA . GLY C 2 126 ? 8.102 9.058 24.233 1.00 17.38 127 GLY A CA 1
ATOM 1931 C C . GLY C 2 126 ? 7.232 7.998 24.872 1.00 17.87 127 GLY A C 1
ATOM 1932 O O . GLY C 2 126 ? 7.711 7.103 25.578 1.00 17.60 127 GLY A O 1
ATOM 1933 N N . PRO C 2 127 ? 5.921 8.075 24.615 1.00 16.71 128 PRO A N 1
ATOM 1934 C CA . PRO C 2 127 ? 4.969 7.194 25.309 1.00 16.81 128 PRO A CA 1
ATOM 1935 C C . PRO C 2 127 ? 5.140 5.725 24.975 1.00 19.59 128 PRO A C 1
ATOM 1936 O O . PRO C 2 127 ? 4.708 4.882 25.770 1.00 21.24 128 PRO A O 1
ATOM 1940 N N . ASN C 2 128 ? 5.781 5.391 23.860 1.00 19.51 129 ASN A N 1
ATOM 1941 C CA . ASN C 2 128 ? 6.052 4.001 23.516 1.00 21.54 129 ASN A CA 1
ATOM 1942 C C . ASN C 2 128 ? 7.532 3.676 23.577 1.00 24.37 129 ASN A C 1
ATOM 1943 O O . ASN C 2 128 ? 7.946 2.611 23.107 1.00 23.15 129 ASN A O 1
ATOM 1948 N N . GLY C 2 129 ? 8.334 4.562 24.165 1.00 21.07 130 GLY A N 1
ATOM 1949 C CA . GLY C 2 129 ? 9.761 4.361 24.268 1.00 19.48 130 GLY A CA 1
ATOM 1950 C C . GLY C 2 129 ? 10.306 4.488 25.675 1.00 17.88 130 GLY A C 1
ATOM 1951 O O . GLY C 2 129 ? 11.522 4.480 25.848 1.00 19.66 130 GLY A O 1
ATOM 1952 N N . GLY C 2 130 ? 9.441 4.596 26.682 1.00 19.91 131 GLY A N 1
ATOM 1953 C CA . GLY C 2 130 ? 9.919 4.658 28.051 1.00 20.50 131 GLY A CA 1
ATOM 1954 C C . GLY C 2 130 ? 9.627 5.935 28.816 1.00 21.61 131 GLY A C 1
ATOM 1955 O O . GLY C 2 130 ? 10.247 6.185 29.857 1.00 22.32 131 GLY A O 1
ATOM 1956 N N . CYS C 2 131 ? 8.686 6.747 28.332 1.00 18.52 132 CYS A N 1
ATOM 1957 C CA . CYS C 2 131 ? 8.322 7.963 29.051 1.00 16.59 132 CYS A CA 1
ATOM 1958 C C . CYS C 2 131 ? 7.892 7.629 30.475 1.00 18.22 132 CYS A C 1
ATOM 1959 O O . CYS C 2 131 ? 7.039 6.762 30.686 1.00 18.87 132 CYS A O 1
ATOM 1962 N N . VAL C 2 132 ? 8.462 8.336 31.453 1.00 18.16 133 VAL A N 1
ATOM 1963 C CA . VAL C 2 132 ? 8.070 8.188 32.854 1.00 16.93 133 VAL A CA 1
ATOM 1964 C C . VAL C 2 132 ? 7.344 9.420 33.386 1.00 16.03 133 VAL A C 1
ATOM 1965 O O . VAL C 2 132 ? 7.038 9.486 34.582 1.00 18.54 133 VAL A O 1
ATOM 1969 N N . HIS C 2 133 ? 7.054 10.398 32.533 1.00 16.00 134 HIS A N 1
ATOM 1970 C CA . HIS C 2 133 ? 6.271 11.545 32.984 1.00 15.18 134 HIS A CA 1
ATOM 1971 C C . HIS C 2 133 ? 4.902 11.093 33.489 1.00 16.64 134 HIS A C 1
ATOM 1972 O O . HIS C 2 133 ? 4.189 10.351 32.801 1.00 17.20 134 HIS A O 1
ATOM 1979 N N . ALA C 2 134 ? 4.526 11.556 34.686 1.00 16.09 135 ALA A N 1
ATOM 1980 C CA . ALA C 2 134 ? 3.240 11.160 35.255 1.00 17.45 135 ALA A CA 1
ATOM 1981 C C . ALA C 2 134 ? 2.084 11.610 34.374 1.00 17.44 135 ALA A C 1
ATOM 1982 O O . ALA C 2 134 ? 1.127 10.856 34.158 1.00 21.33 135 ALA A O 1
ATOM 1984 N N . VAL C 2 135 ? 2.151 12.836 33.864 1.00 17.51 136 VAL A N 1
ATOM 1985 C CA . VAL C 2 135 ? 1.304 13.275 32.761 1.00 15.89 136 VAL A CA 1
ATOM 1986 C C . VAL C 2 135 ? 2.077 12.920 31.496 1.00 15.91 136 VAL A C 1
ATOM 1987 O O . VAL C 2 135 ? 3.099 13.537 31.183 1.00 15.36 136 VAL A O 1
ATOM 1991 N N . VAL C 2 136 ? 1.614 11.881 30.797 1.00 16.94 137 VAL A N 1
ATOM 1992 C CA . VAL C 2 136 ? 2.435 11.200 29.802 1.00 16.64 137 VAL A CA 1
ATOM 1993 C C . VAL C 2 136 ? 2.660 12.073 28.570 1.00 15.22 137 VAL A C 1
ATOM 1994 O O . VAL C 2 136 ? 1.779 12.837 28.144 1.00 17.02 137 VAL A O 1
ATOM 1998 N N . CYS C 2 137 ? 3.844 11.946 27.972 1.00 14.95 138 CYS A N 1
ATOM 1999 C CA . CYS C 2 137 ? 4.104 12.600 26.697 1.00 14.82 138 CYS A CA 1
ATOM 2000 C C . CYS C 2 137 ? 3.191 12.048 25.604 1.00 16.98 138 CYS A C 1
ATOM 2001 O O . CYS C 2 137 ? 2.774 10.882 25.627 1.00 17.75 138 CYS A O 1
ATOM 2004 N N . LEU C 2 138 ? 2.883 12.906 24.630 1.00 15.51 139 LEU A N 1
ATOM 2005 C CA . LEU C 2 138 ? 2.136 12.487 23.448 1.00 15.71 139 LEU A CA 1
ATOM 2006 C C . LEU C 2 138 ? 3.046 11.985 22.347 1.00 15.90 139 LEU A C 1
ATOM 2007 O O . LEU C 2 138 ? 2.571 11.295 21.433 1.00 18.86 139 LEU A O 1
ATOM 2012 N N . ARG C 2 139 ? 4.334 12.305 22.406 1.00 15.47 140 ARG A N 1
ATOM 2013 C CA . ARG C 2 139 ? 5.270 11.895 21.377 1.00 16.07 140 ARG A CA 1
ATOM 2014 C C . ARG C 2 139 ? 6.675 11.882 21.960 1.00 16.13 140 ARG A C 1
ATOM 2015 O O . ARG C 2 139 ? 6.937 12.446 23.024 1.00 16.89 140 ARG A O 1
ATOM 2023 N N . GLN C 2 140 ? 7.567 11.208 21.252 1.00 15.36 141 GLN A N 1
ATOM 2024 C CA . GLN C 2 140 ? 8.982 11.302 21.561 1.00 15.15 141 GLN A CA 1
ATOM 2025 C C . GLN C 2 140 ? 9.442 12.747 21.386 1.00 15.00 141 GLN A C 1
ATOM 2026 O O . GLN C 2 140 ? 9.051 13.431 20.436 1.00 16.96 141 GLN A O 1
ATOM 2032 N N . GLY C 2 141 ? 10.269 13.228 22.308 1.00 15.36 142 GLY A N 1
ATOM 2033 C CA . GLY C 2 141 ? 10.781 14.577 22.201 1.00 15.60 142 GLY A CA 1
ATOM 2034 C C . GLY C 2 141 ? 11.639 14.756 20.963 1.00 17.09 142 GLY A C 1
ATOM 2035 O O . GLY C 2 141 ? 12.362 13.843 20.559 1.00 16.41 142 GLY A O 1
ATOM 2036 N N . PRO C 2 142 ? 11.581 15.942 20.343 1.00 15.51 143 PRO A N 1
ATOM 2037 C CA . PRO C 2 142 ? 12.318 16.167 19.083 1.00 16.56 143 PRO A CA 1
ATOM 2038 C C . PRO C 2 142 ? 13.813 16.044 19.213 1.00 15.23 143 PRO A C 1
ATOM 2039 O O . PRO C 2 142 ? 14.494 15.857 18.194 1.00 18.45 143 PRO A O 1
ATOM 2043 N N . LEU C 2 143 ? 14.354 16.175 20.421 1.00 16.21 144 LEU A N 1
ATOM 2044 C CA . LEU C 2 143 ? 15.789 16.147 20.645 1.00 16.62 144 LEU A CA 1
ATOM 2045 C C . LEU C 2 143 ? 16.268 14.831 21.233 1.00 17.85 144 LEU A C 1
ATOM 2046 O O . LEU C 2 143 ? 17.463 14.692 21.521 1.00 18.08 144 LEU A O 1
ATOM 2051 N N . TYR C 2 144 ? 15.369 13.867 21.410 1.00 18.02 145 TYR A N 1
ATOM 2052 C CA . TYR C 2 144 ? 15.779 12.541 21.845 1.00 19.42 145 TYR A CA 1
ATOM 2053 C C . TYR C 2 144 ? 16.757 11.933 20.847 1.00 20.05 145 TYR A C 1
ATOM 2054 O O . TYR C 2 144 ? 16.640 12.127 19.632 1.00 21.23 145 TYR A O 1
ATOM 2063 N N . GLY C 2 145 ? 17.741 11.202 21.367 1.00 18.00 146 GLY A N 1
ATOM 2064 C CA . GLY C 2 145 ? 18.635 10.457 20.511 1.00 19.53 146 GLY A CA 1
ATOM 2065 C C . GLY C 2 145 ? 20.081 10.477 20.965 1.00 18.03 146 GLY A C 1
ATOM 2066 O O . GLY C 2 145 ? 20.424 10.997 22.037 1.00 18.96 146 GLY A O 1
ATOM 2067 N N . PRO C 2 146 ? 20.974 9.936 20.132 1.00 18.18 147 PRO A N 1
ATOM 2068 C CA . PRO C 2 146 ? 22.380 9.820 20.546 1.00 17.15 147 PRO A CA 1
ATOM 2069 C C . PRO C 2 146 ? 23.109 11.141 20.662 1.00 18.40 147 PRO A C 1
ATOM 2070 O O . PRO C 2 146 ? 24.184 11.173 21.273 1.00 17.64 147 PRO A O 1
ATOM 2074 N N . GLY C 2 147 ? 22.576 12.225 20.104 1.00 18.27 148 GLY A N 1
ATOM 2075 C CA . GLY C 2 147 ? 23.266 13.497 20.146 1.00 19.46 148 GLY A CA 1
ATOM 2076 C C . GLY C 2 147 ? 24.367 13.579 19.112 1.00 21.46 148 GLY A C 1
ATOM 2077 O O . GLY C 2 147 ? 24.615 12.660 18.329 1.00 24.71 148 GLY A O 1
ATOM 2078 N N . ALA C 2 148 ? 25.049 14.719 19.113 1.00 18.53 149 ALA A N 1
ATOM 2079 C CA . ALA C 2 148 ? 26.121 14.991 18.161 1.00 19.78 149 ALA A CA 1
ATOM 2080 C C . ALA C 2 148 ? 27.327 15.565 18.878 1.00 21.49 149 ALA A C 1
ATOM 2081 O O . ALA C 2 148 ? 27.853 16.622 18.529 1.00 24.49 149 ALA A O 1
ATOM 2083 N N . THR C 2 149 ? 27.785 14.857 19.904 1.00 20.36 150 THR A N 1
ATOM 2084 C CA . THR C 2 149 ? 28.894 15.332 20.717 1.00 19.15 150 THR A CA 1
ATOM 2085 C C . THR C 2 149 ? 30.172 15.346 19.896 1.00 20.82 150 THR A C 1
ATOM 2086 O O . THR C 2 149 ? 30.515 14.360 19.232 1.00 23.65 150 THR A O 1
ATOM 2090 N N . VAL C 2 150 ? 30.872 16.478 19.935 1.00 18.09 151 VAL A N 1
ATOM 2091 C CA . VAL C 2 150 ? 32.062 16.661 19.112 1.00 20.17 151 VAL A CA 1
ATOM 2092 C C . VAL C 2 150 ? 33.277 16.002 19.748 1.00 22.10 151 VAL A C 1
ATOM 2093 O O . VAL C 2 150 ? 34.102 15.392 19.057 1.00 22.98 151 VAL A O 1
ATOM 2097 N N . ALA C 2 151 ? 33.427 16.130 21.062 1.00 19.65 152 ALA A N 1
ATOM 2098 C CA . ALA C 2 151 ? 34.551 15.542 21.769 1.00 17.87 152 ALA A CA 1
ATOM 2099 C C . ALA C 2 151 ? 34.081 15.071 23.134 1.00 20.14 152 ALA A C 1
ATOM 2100 O O . ALA C 2 151 ? 33.305 15.760 23.804 1.00 19.52 152 ALA A O 1
ATOM 2102 N N . GLY C 2 152 ? 34.548 13.894 23.535 1.00 20.92 153 GLY A N 1
ATOM 2103 C CA . GLY C 2 152 ? 34.202 13.327 24.816 1.00 19.78 153 GLY A CA 1
ATOM 2104 C C . GLY C 2 152 ? 35.251 13.604 25.875 1.00 19.52 153 GLY A C 1
ATOM 2105 O O . GLY C 2 152 ? 36.246 14.307 25.645 1.00 19.85 153 GLY A O 1
ATOM 2106 N N . PRO C 2 153 ? 35.055 13.035 27.062 1.00 16.95 154 PRO A N 1
ATOM 2107 C CA . PRO C 2 153 ? 35.993 13.282 28.164 1.00 17.73 154 PRO A CA 1
ATOM 2108 C C . PRO C 2 153 ? 37.375 12.744 27.847 1.00 19.39 154 PRO A C 1
ATOM 2109 O O . PRO C 2 153 ? 37.526 11.648 27.304 1.00 22.83 154 PRO A O 1
ATOM 2113 N N . GLN C 2 154 ? 38.375 13.530 28.214 1.00 20.22 155 GLN A N 1
ATOM 2114 C CA . GLN C 2 154 ? 39.751 13.162 27.823 1.00 21.70 155 GLN A CA 1
ATOM 2115 C C . GLN C 2 154 ? 40.778 13.978 28.610 1.00 20.97 155 GLN A C 1
ATOM 2116 O O . GLN C 2 154 ? 40.477 15.096 29.007 1.00 22.04 155 GLN A O 1
ATOM 2122 N N . GLN C 2 155 ? 41.948 13.396 28.805 1.00 21.90 156 GLN A N 1
ATOM 2123 C CA . GLN C 2 155 ? 43.050 14.135 29.445 1.00 20.07 156 GLN A CA 1
ATOM 2124 C C . GLN C 2 155 ? 44.331 13.885 28.640 1.00 21.83 156 GLN A C 1
ATOM 2125 O O . GLN C 2 155 ? 44.448 12.833 28.016 1.00 23.96 156 GLN A O 1
ATOM 2131 N N . ARG C 2 156 ? 45.242 14.846 28.673 1.00 22.57 157 ARG A N 1
ATOM 2132 C CA . ARG C 2 156 ? 46.549 14.692 27.986 1.00 25.25 157 ARG A CA 1
ATOM 2133 C C . ARG C 2 156 ? 47.521 13.953 28.914 1.00 27.32 157 ARG A C 1
ATOM 2134 O O . ARG C 2 156 ? 48.325 13.159 28.424 1.00 28.26 157 ARG A O 1
ATOM 2142 N N . GLY C 2 157 ? 47.423 14.197 30.208 1.00 23.26 158 GLY A N 1
ATOM 2143 C CA . GLY C 2 157 ? 48.348 13.550 31.147 1.00 26.64 158 GLY A CA 1
ATOM 2144 C C . GLY C 2 157 ? 47.710 12.487 32.017 1.00 23.42 158 GLY A C 1
ATOM 2145 O O . GLY C 2 157 ? 46.844 11.790 31.520 1.00 27.57 158 GLY A O 1
ATOM 2146 N N . SER C 2 158 ? 48.144 12.403 33.272 1.00 24.46 159 SER A N 1
ATOM 2147 C CA . SER C 2 158 ? 47.635 11.397 34.232 1.00 25.64 159 SER A CA 1
ATOM 2148 C C . SER C 2 158 ? 47.211 12.070 35.544 1.00 22.12 159 SER A C 1
ATOM 2149 O O . SER C 2 158 ? 47.258 11.410 36.575 1.00 26.21 159 SER A O 1
ATOM 2152 N N . HIS C 2 159 ? 46.821 13.346 35.498 1.00 22.30 160 HIS A N 1
ATOM 2153 C CA . HIS C 2 159 ? 46.467 14.074 36.741 1.00 23.03 160 HIS A CA 1
ATOM 2154 C C . HIS C 2 159 ? 45.090 13.668 37.264 1.00 18.96 160 HIS A C 1
ATOM 2155 O O . HIS C 2 159 ? 44.790 13.887 38.438 1.00 22.33 160 HIS A O 1
ATOM 2162 N N . PHE C 2 160 ? 44.288 13.050 36.409 1.00 19.04 161 PHE A N 1
ATOM 2163 C CA . PHE C 2 160 ? 42.897 12.805 36.838 1.00 19.56 161 PHE A CA 1
ATOM 2164 C C . PHE C 2 160 ? 42.420 11.358 36.796 1.00 21.42 161 PHE A C 1
ATOM 2165 O O . PHE C 2 160 ? 42.929 10.567 36.005 1.00 21.67 161 PHE A O 1
ATOM 2173 N N . VAL C 2 161 ? 41.453 11.070 37.661 1.00 19.23 162 VAL A N 1
ATOM 2174 C CA . VAL C 2 161 ? 40.740 9.774 37.635 1.00 18.61 162 VAL A CA 1
ATOM 2175 C C . VAL C 2 161 ? 39.258 10.154 37.520 1.00 20.46 162 VAL A C 1
ATOM 2176 O O . VAL C 2 161 ? 38.891 11.253 37.940 1.00 20.04 162 VAL A O 1
ATOM 2180 N N . VAL C 2 162 ? 38.452 9.250 36.978 1.00 20.32 163 VAL A N 1
ATOM 2181 C CA . VAL C 2 162 ? 37.003 9.556 36.872 1.00 20.83 163 VAL A CA 1
ATOM 2182 C C . VAL C 2 162 ? 36.370 9.456 38.272 1.00 22.75 163 VAL A C 1
ATOM 2183 O O . VAL C 2 162 ? 36.851 8.718 39.110 1.00 23.01 163 VAL A O 1
ATOM 2188 N N . ALA D 2 1 ? 46.882 30.168 22.512 1.00 48.02 202 ALA B N 1
ATOM 2189 C CA . ALA D 2 1 ? 47.235 31.146 21.463 1.00 42.72 202 ALA B CA 1
ATOM 2190 C C . ALA D 2 1 ? 47.225 30.475 20.107 1.00 41.64 202 ALA B C 1
ATOM 2191 O O . ALA D 2 1 ? 46.735 29.371 19.994 1.00 54.53 202 ALA B O 1
ATOM 2193 N N . LEU D 2 2 ? 47.844 31.118 19.135 1.00 49.42 203 LEU B N 1
ATOM 2194 C CA . LEU D 2 2 ? 47.701 30.638 17.756 1.00 46.23 203 LEU B CA 1
ATOM 2195 C C . LEU D 2 2 ? 48.307 29.241 17.540 1.00 35.64 203 LEU B C 1
ATOM 2196 O O . LEU D 2 2 ? 47.581 28.412 17.011 1.00 41.91 203 LEU B O 1
ATOM 2201 N N . THR D 2 3 ? 49.545 28.972 17.956 1.00 34.34 204 THR B N 1
ATOM 2202 C CA . THR D 2 3 ? 50.190 27.679 17.578 1.00 35.76 204 THR B CA 1
ATOM 2203 C C . THR D 2 3 ? 49.626 26.453 18.298 1.00 40.16 204 THR B C 1
ATOM 2204 O O . THR D 2 3 ? 49.191 26.576 19.439 1.00 37.69 204 THR B O 1
ATOM 2208 N N . ASN D 2 4 ? 49.715 25.301 17.634 1.00 38.19 205 ASN B N 1
ATOM 2209 C CA . ASN D 2 4 ? 49.294 24.030 18.268 1.00 37.11 205 ASN B CA 1
ATOM 2210 C C . ASN D 2 4 ? 50.144 23.805 19.515 1.00 38.39 205 ASN B C 1
ATOM 2211 O O . ASN D 2 4 ? 49.594 23.374 20.528 1.00 32.15 205 ASN B O 1
ATOM 2216 N N . ALA D 2 5 ? 51.446 24.074 19.424 1.00 34.38 206 ALA B N 1
ATOM 2217 C CA . ALA D 2 5 ? 52.331 23.937 20.596 1.00 30.82 206 ALA B CA 1
ATOM 2218 C C . ALA D 2 5 ? 51.843 24.841 21.736 1.00 31.44 206 ALA B C 1
ATOM 2219 O O . ALA D 2 5 ? 51.812 24.381 22.876 1.00 30.84 206 ALA B O 1
ATOM 2221 N N . GLN D 2 6 ? 51.498 26.082 21.414 1.00 29.17 207 GLN B N 1
ATOM 2222 C CA . GLN D 2 6 ? 51.030 27.017 22.460 1.00 27.31 207 GLN B CA 1
ATOM 2223 C C . GLN D 2 6 ? 49.717 26.492 23.056 1.00 25.19 207 GLN B C 1
ATOM 2224 O O . GLN D 2 6 ? 49.546 26.604 24.257 1.00 25.97 207 GLN B O 1
ATOM 2230 N N . ILE D 2 7 ? 48.859 25.933 22.210 1.00 24.95 208 ILE B N 1
ATOM 2231 C CA . ILE D 2 7 ? 47.537 25.442 22.692 1.00 25.52 208 ILE B CA 1
ATOM 2232 C C . ILE D 2 7 ? 47.773 24.246 23.617 1.00 29.17 208 ILE B C 1
ATOM 2233 O O . ILE D 2 7 ? 47.169 24.198 24.681 1.00 26.42 208 ILE B O 1
ATOM 2238 N N . LEU D 2 8 ? 48.647 23.330 23.213 1.00 25.64 209 LEU B N 1
ATOM 2239 C CA . LEU D 2 8 ? 48.954 22.149 24.055 1.00 24.85 209 LEU B CA 1
ATOM 2240 C C . LEU D 2 8 ? 49.532 22.607 25.395 1.00 23.85 209 LEU B C 1
ATOM 2241 O O . LEU D 2 8 ? 49.225 22.004 26.404 1.00 26.03 209 LEU B O 1
ATOM 2246 N N . ALA D 2 9 ? 50.363 23.646 25.368 1.00 24.28 210 ALA B N 1
ATOM 2247 C CA . ALA D 2 9 ? 50.981 24.153 26.607 1.00 23.62 210 ALA B CA 1
ATOM 2248 C C . ALA D 2 9 ? 49.895 24.732 27.518 1.00 22.61 210 ALA B C 1
ATOM 2249 O O . ALA D 2 9 ? 50.022 24.619 28.731 1.00 23.24 210 ALA B O 1
ATOM 2251 N N . VAL D 2 10 ? 48.896 25.367 26.928 1.00 23.13 211 VAL B N 1
ATOM 2252 C CA . VAL D 2 10 ? 47.764 25.921 27.729 1.00 22.09 211 VAL B CA 1
ATOM 2253 C C . VAL D 2 10 ? 46.992 24.759 28.365 1.00 19.48 211 VAL B C 1
ATOM 2254 O O . VAL D 2 10 ? 46.702 24.817 29.550 1.00 20.89 211 VAL B O 1
ATOM 2258 N N . ILE D 2 11 ? 46.689 23.752 27.558 1.00 20.59 212 ILE B N 1
ATOM 2259 C CA . ILE D 2 11 ? 45.928 22.582 28.081 1.00 21.35 212 ILE B CA 1
ATOM 2260 C C . ILE D 2 11 ? 46.735 21.932 29.217 1.00 21.19 212 ILE B C 1
ATOM 2261 O O . ILE D 2 11 ? 46.171 21.634 30.250 1.00 21.95 212 ILE B O 1
ATOM 2266 N N . ASP D 2 12 ? 48.038 21.762 29.002 1.00 21.09 213 ASP B N 1
ATOM 2267 C CA . ASP D 2 12 ? 48.887 21.101 30.017 1.00 21.81 213 ASP B CA 1
ATOM 2268 C C . ASP D 2 12 ? 48.959 21.923 31.318 1.00 20.64 213 ASP B C 1
ATOM 2269 O O . ASP D 2 12 ? 48.949 21.321 32.382 1.00 22.89 213 ASP B O 1
ATOM 2274 N N . SER D 2 13 ? 49.070 23.249 31.218 1.00 21.86 214 SER B N 1
ATOM 2275 C CA . SER D 2 13 ? 49.150 24.099 32.431 1.00 19.48 214 SER B CA 1
ATOM 2276 C C . SER D 2 13 ? 47.811 24.026 33.171 1.00 18.08 214 SER B C 1
ATOM 2277 O O . SER D 2 13 ? 47.799 23.986 34.394 1.00 20.18 214 SER B O 1
ATOM 2280 N N . TRP D 2 14 ? 46.734 24.018 32.397 1.00 18.53 215 TRP B N 1
ATOM 2281 C CA . TRP D 2 14 ? 45.383 23.991 32.989 1.00 17.90 215 TRP B CA 1
ATOM 2282 C C . TRP D 2 14 ? 45.217 22.670 33.729 1.00 16.64 215 TRP B C 1
ATOM 2283 O O . TRP D 2 14 ? 44.766 22.657 34.865 1.00 18.91 215 TRP B O 1
ATOM 2294 N N . GLU D 2 15 ? 45.633 21.597 33.072 1.00 19.20 216 GLU B N 1
ATOM 2295 C CA . GLU D 2 15 ? 45.437 20.265 33.689 1.00 18.29 216 GLU B CA 1
ATOM 2296 C C . GLU D 2 15 ? 46.239 20.202 34.987 1.00 18.27 216 GLU B C 1
ATOM 2297 O O . GLU D 2 15 ? 45.748 19.677 35.969 1.00 20.16 216 GLU B O 1
ATOM 2303 N N . GLU D 2 16 ? 47.463 20.704 34.955 1.00 18.77 217 GLU B N 1
ATOM 2304 C CA . GLU D 2 16 ? 48.324 20.639 36.163 1.00 21.96 217 GLU B CA 1
ATOM 2305 C C . GLU D 2 16 ? 47.668 21.410 37.312 1.00 21.12 217 GLU B C 1
ATOM 2306 O O . GLU D 2 16 ? 47.664 20.914 38.438 1.00 22.67 217 GLU B O 1
ATOM 2312 N N . THR D 2 17 ? 47.135 22.594 37.020 1.00 19.34 218 THR B N 1
ATOM 2313 C CA . THR D 2 17 ? 46.508 23.424 38.079 1.00 19.19 218 THR B CA 1
ATOM 2314 C C . THR D 2 17 ? 45.220 22.756 38.585 1.00 17.99 218 THR B C 1
ATOM 2315 O O . THR D 2 17 ? 45.037 22.662 39.788 1.00 18.78 218 THR B O 1
ATOM 2319 N N . VAL D 2 18 ? 44.366 22.337 37.659 1.00 17.65 219 VAL B N 1
ATOM 2320 C CA . VAL D 2 18 ? 43.071 21.705 38.050 1.00 17.53 219 VAL B CA 1
ATOM 2321 C C . VAL D 2 18 ? 43.367 20.393 38.784 1.00 18.63 219 VAL B C 1
ATOM 2322 O O . VAL D 2 18 ? 42.604 20.017 39.668 1.00 19.24 219 VAL B O 1
ATOM 2326 N N . GLY D 2 19 ? 44.465 19.744 38.414 1.00 17.68 220 GLY B N 1
ATOM 2327 C CA . GLY D 2 19 ? 44.837 18.486 39.076 1.00 18.58 220 GLY B CA 1
ATOM 2328 C C . GLY D 2 19 ? 45.131 18.671 40.550 1.00 21.44 220 GLY B C 1
ATOM 2329 O O . GLY D 2 19 ? 45.161 17.674 41.258 1.00 20.96 220 GLY B O 1
ATOM 2330 N N . GLN D 2 20 ? 45.338 19.912 40.976 1.00 19.70 221 GLN B N 1
ATOM 2331 C CA . GLN D 2 20 ? 45.617 20.216 42.402 1.00 21.14 221 GLN B CA 1
ATOM 2332 C C . GLN D 2 20 ? 44.349 20.730 43.104 1.00 22.12 221 GLN B C 1
ATOM 2333 O O . GLN D 2 20 ? 44.419 20.974 44.300 1.00 24.17 221 GLN B O 1
ATOM 2339 N N . PHE D 2 21 ? 43.234 20.892 42.379 1.00 20.33 222 PHE B N 1
ATOM 2340 C CA . PHE D 2 21 ? 41.994 21.223 43.065 1.00 18.99 222 PHE B CA 1
ATOM 2341 C C . PHE D 2 21 ? 41.620 20.066 43.988 1.00 20.76 222 PHE B C 1
ATOM 2342 O O . PHE D 2 21 ? 41.871 18.901 43.667 1.00 21.44 222 PHE B O 1
ATOM 2350 N N . PRO D 2 22 ? 40.964 20.354 45.107 1.00 19.48 223 PRO B N 1
ATOM 2351 C CA . PRO D 2 22 ? 40.467 19.280 45.973 1.00 19.55 223 PRO B CA 1
ATOM 2352 C C . PRO D 2 22 ? 39.611 18.268 45.214 1.00 20.66 223 PRO B C 1
ATOM 2353 O O . PRO D 2 22 ? 38.757 18.623 44.393 1.00 19.30 223 PRO B O 1
ATOM 2357 N N . VAL D 2 23 ? 39.858 16.993 45.487 1.00 20.60 224 VAL B N 1
ATOM 2358 C CA . VAL D 2 23 ? 39.106 15.900 44.882 1.00 20.73 224 VAL B CA 1
ATOM 2359 C C . VAL D 2 23 ? 37.993 15.521 45.841 1.00 22.33 224 VAL B C 1
ATOM 2360 O O . VAL D 2 23 ? 38.247 15.121 46.984 1.00 22.23 224 VAL B O 1
ATOM 2364 N N . ILE D 2 24 ? 36.758 15.685 45.386 1.00 18.90 225 ILE B N 1
ATOM 2365 C CA . ILE D 2 24 ? 35.568 15.456 46.183 1.00 19.62 225 ILE B CA 1
ATOM 2366 C C . ILE D 2 24 ? 34.845 14.263 45.585 1.00 19.59 225 ILE B C 1
ATOM 2367 O O . ILE D 2 24 ? 34.507 14.260 44.393 1.00 19.91 225 ILE B O 1
ATOM 2372 N N . THR D 2 25 ? 34.582 13.266 46.416 1.00 17.42 226 THR B N 1
ATOM 2373 C CA . THR D 2 25 ? 33.889 12.068 45.980 1.00 18.52 226 THR B CA 1
ATOM 2374 C C . THR D 2 25 ? 32.391 12.313 46.054 1.00 19.25 226 THR B C 1
ATOM 2375 O O . THR D 2 25 ? 31.889 12.828 47.057 1.00 20.60 226 THR B O 1
ATOM 2379 N N . HIS D 2 26 ? 31.691 12.015 44.962 1.00 15.85 227 HIS B N 1
ATOM 2380 C CA . HIS D 2 26 ? 30.237 12.129 44.923 1.00 15.03 227 HIS B CA 1
ATOM 2381 C C . HIS D 2 26 ? 29.660 10.798 44.487 1.00 16.05 227 HIS B C 1
ATOM 2382 O O . HIS D 2 26 ? 29.998 10.293 43.413 1.00 15.93 227 HIS B O 1
ATOM 2389 N N . HIS D 2 27 ? 28.759 10.254 45.293 1.00 13.98 228 HIS B N 1
ATOM 2390 C CA . HIS D 2 27 ? 28.044 9.043 44.933 1.00 14.04 228 HIS B CA 1
ATOM 2391 C C . HIS D 2 27 ? 26.776 9.442 44.202 1.00 14.85 228 HIS B C 1
ATOM 2392 O O . HIS D 2 27 ? 26.097 10.395 44.597 1.00 16.16 228 HIS B O 1
ATOM 2399 N N . VAL D 2 28 ? 26.503 8.769 43.089 1.00 14.61 229 VAL B N 1
ATOM 2400 C CA . VAL D 2 28 ? 25.516 9.288 42.141 1.00 14.95 229 VAL B CA 1
ATOM 2401 C C . VAL D 2 28 ? 24.630 8.159 41.650 1.00 14.40 229 VAL B C 1
ATOM 2402 O O . VAL D 2 28 ? 25.067 7.013 41.487 1.00 15.40 229 VAL B O 1
ATOM 2406 N N . PRO D 2 29 ? 23.372 8.476 41.351 1.00 14.51 230 PRO B N 1
ATOM 2407 C CA . PRO D 2 29 ? 22.503 7.485 40.705 1.00 14.97 230 PRO B CA 1
ATOM 2408 C C . PRO D 2 29 ? 22.941 7.246 39.272 1.00 14.76 230 PRO B C 1
ATOM 2409 O O . PRO D 2 29 ? 23.273 8.179 38.538 1.00 14.65 230 PRO B O 1
ATOM 2413 N N . LEU D 2 30 ? 22.965 5.972 38.869 1.00 14.64 231 LEU B N 1
ATOM 2414 C CA . LEU D 2 30 ? 23.319 5.595 37.508 1.00 14.74 231 LEU B CA 1
ATOM 2415 C C . LEU D 2 30 ? 22.109 5.240 36.667 1.00 16.54 231 LEU B C 1
ATOM 2416 O O . LEU D 2 30 ? 22.248 5.049 35.452 1.00 16.53 231 LEU B O 1
ATOM 2421 N N . GLY D 2 31 ? 20.936 5.173 37.275 1.00 16.69 232 GLY B N 1
ATOM 2422 C CA . GLY D 2 31 ? 19.796 4.541 36.653 1.00 16.39 232 GLY B CA 1
ATOM 2423 C C . GLY D 2 31 ? 19.752 3.061 36.991 1.00 16.10 232 GLY B C 1
ATOM 2424 O O . GLY D 2 31 ? 20.715 2.472 37.481 1.00 17.13 232 GLY B O 1
ATOM 2425 N N . GLY D 2 32 ? 18.589 2.465 36.757 1.00 16.42 233 GLY B N 1
ATOM 2426 C CA . GLY D 2 32 ? 18.414 1.045 37.040 1.00 18.26 233 GLY B CA 1
ATOM 2427 C C . GLY D 2 32 ? 18.594 0.679 38.493 1.00 18.64 233 GLY B C 1
ATOM 2428 O O . GLY D 2 32 ? 18.918 -0.473 38.800 1.00 20.74 233 GLY B O 1
ATOM 2429 N N . GLY D 2 33 ? 18.384 1.629 39.404 1.00 19.40 234 GLY B N 1
ATOM 2430 C CA . GLY D 2 33 ? 18.561 1.367 40.819 1.00 20.72 234 GLY B CA 1
ATOM 2431 C C . GLY D 2 33 ? 19.993 1.179 41.262 1.00 19.86 234 GLY B C 1
ATOM 2432 O O . GLY D 2 33 ? 20.221 0.716 42.386 1.00 24.72 234 GLY B O 1
ATOM 2433 N N . LEU D 2 34 ? 20.967 1.492 40.410 1.00 16.50 235 LEU B N 1
ATOM 2434 C CA . LEU D 2 34 ? 22.379 1.332 40.715 1.00 17.01 235 LEU B CA 1
ATOM 2435 C C . LEU D 2 34 ? 23.007 2.676 41.057 1.00 16.36 235 LEU B C 1
ATOM 2436 O O . LEU D 2 34 ? 22.515 3.739 40.668 1.00 16.57 235 LEU B O 1
ATOM 2441 N N . GLN D 2 35 ? 24.094 2.612 41.810 1.00 17.17 236 GLN B N 1
ATOM 2442 C CA . GLN D 2 35 ? 24.824 3.787 42.253 1.00 16.62 236 GLN B CA 1
ATOM 2443 C C . GLN D 2 35 ? 26.287 3.660 41.863 1.00 18.04 236 GLN B C 1
ATO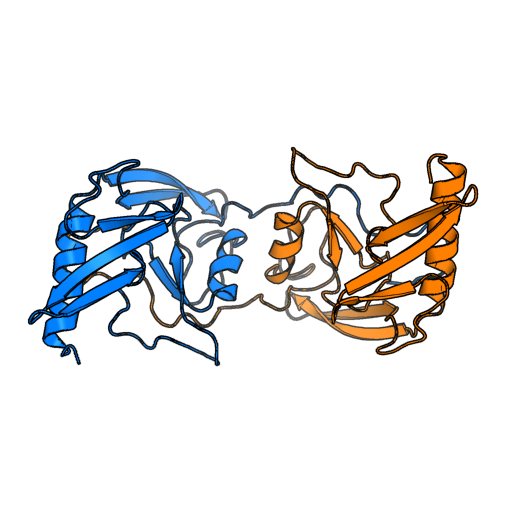M 2444 O O . GLN D 2 35 ? 26.860 2.565 41.902 1.00 18.72 236 GLN B O 1
ATOM 2450 N N . GLY D 2 36 ? 26.902 4.789 41.513 1.00 16.53 237 GLY B N 1
ATOM 2451 C CA . GLY D 2 36 ? 28.313 4.835 41.202 1.00 17.33 237 GLY B CA 1
ATOM 2452 C C . GLY D 2 36 ? 28.994 5.960 41.963 1.00 15.46 237 GLY B C 1
ATOM 2453 O O . GLY D 2 36 ? 28.379 6.648 42.779 1.00 17.89 237 GLY B O 1
ATOM 2454 N N . THR D 2 37 ? 30.267 6.139 41.662 1.00 17.93 238 THR B N 1
ATOM 2455 C CA . THR D 2 37 ? 31.093 7.100 42.371 1.00 18.32 238 THR B CA 1
ATOM 2456 C C . THR D 2 37 ? 31.881 7.912 41.357 1.00 19.06 238 THR B C 1
ATOM 2457 O O . THR D 2 37 ? 32.516 7.344 40.464 1.00 21.75 238 THR B O 1
ATOM 2461 N N . LEU D 2 38 ? 31.849 9.230 41.507 1.00 16.13 239 LEU B N 1
ATOM 2462 C CA . LEU D 2 38 ? 32.603 10.151 40.672 1.00 18.18 239 LEU B CA 1
ATOM 2463 C C . LEU D 2 38 ? 33.561 10.933 41.555 1.00 16.64 239 LEU B C 1
ATOM 2464 O O . LEU D 2 38 ? 33.279 11.182 42.729 1.00 19.28 239 LEU B O 1
ATOM 2469 N N . HIS D 2 39 ? 34.705 11.308 40.991 1.00 15.91 240 HIS B N 1
ATOM 2470 C CA . HIS D 2 39 ? 35.712 12.078 41.714 1.00 16.84 240 HIS B CA 1
ATOM 2471 C C . HIS D 2 39 ? 35.847 13.419 41.006 1.00 15.79 240 HIS B C 1
ATOM 2472 O O . HIS D 2 39 ? 36.466 13.515 39.938 1.00 17.43 240 HIS B O 1
ATOM 2479 N N . CYS D 2 40 ? 35.232 14.439 41.586 1.00 14.87 241 CYS B N 1
ATOM 2480 C CA . CYS D 2 40 ? 35.218 15.757 40.975 1.00 14.18 241 CYS B CA 1
ATOM 2481 C C . CYS D 2 40 ? 36.386 16.566 41.519 1.00 17.04 241 CYS B C 1
ATOM 2482 O O . CYS D 2 40 ? 36.739 16.464 42.695 1.00 18.40 241 CYS B O 1
ATOM 2485 N N . TYR D 2 41 ? 37.019 17.332 40.646 1.00 15.77 242 TYR B N 1
ATOM 2486 C CA . TYR D 2 41 ? 38.148 18.184 41.021 1.00 15.74 242 TYR B CA 1
ATOM 2487 C C . TYR D 2 41 ? 37.582 19.596 41.072 1.00 15.27 242 TYR B C 1
ATOM 2488 O O . TYR D 2 41 ? 37.378 20.232 40.033 1.00 16.99 242 TYR B O 1
ATOM 2497 N N . GLU D 2 42 ? 37.276 20.067 42.275 1.00 15.19 243 GLU B N 1
ATOM 2498 C CA . GLU D 2 42 ? 36.402 21.224 42.448 1.00 15.80 243 GLU B CA 1
ATOM 2499 C C . GLU D 2 42 ? 37.186 22.510 42.656 1.00 16.80 243 GLU B C 1
ATOM 2500 O O . GLU D 2 42 ? 38.018 22.601 43.568 1.00 17.79 243 GLU B O 1
ATOM 2506 N N . ILE D 2 43 ? 36.885 23.509 41.831 1.00 15.30 244 ILE B N 1
ATOM 2507 C CA . ILE D 2 43 ? 37.513 24.821 42.010 1.00 16.27 244 ILE B CA 1
ATOM 2508 C C . ILE D 2 43 ? 37.078 25.401 43.353 1.00 17.60 244 ILE B C 1
ATOM 2509 O O . ILE D 2 43 ? 35.929 25.176 43.783 1.00 17.58 244 ILE B O 1
ATOM 2514 N N . PRO D 2 44 ? 37.941 26.117 44.077 1.00 19.21 245 PRO B N 1
ATOM 2515 C CA . PRO D 2 44 ? 37.544 26.646 45.390 1.00 18.46 245 PRO B CA 1
ATOM 2516 C C . PRO D 2 44 ? 36.356 27.593 45.314 1.00 19.88 245 PRO B C 1
ATOM 2517 O O . PRO D 2 44 ? 36.054 28.186 44.275 1.00 18.55 245 PRO B O 1
ATOM 2521 N N . LEU D 2 45 ? 35.680 27.734 46.460 1.00 20.79 246 LEU B N 1
ATOM 2522 C CA . LEU D 2 45 ? 34.509 28.598 46.573 1.00 20.54 246 LEU B CA 1
ATOM 2523 C C . LEU D 2 45 ? 34.863 30.078 46.540 1.00 20.33 246 LEU B C 1
ATOM 2524 O O . LEU D 2 45 ? 33.990 30.903 46.253 1.00 23.72 246 LEU B O 1
ATOM 2529 N N . ALA D 2 46 ? 36.101 30.431 46.866 1.00 21.04 247 ALA B N 1
ATOM 2530 C CA . ALA D 2 46 ? 36.502 31.826 46.960 1.00 22.50 247 ALA B CA 1
ATOM 2531 C C . ALA D 2 46 ? 37.967 31.939 46.578 1.00 21.02 247 ALA B C 1
ATOM 2532 O O . ALA D 2 46 ? 38.714 30.957 46.576 1.00 24.00 247 ALA B O 1
ATOM 2534 N N . ALA D 2 47 ? 38.371 33.165 46.261 1.00 21.38 248 ALA B N 1
ATOM 2535 C CA . ALA D 2 47 ? 39.739 33.408 45.850 1.00 22.28 248 ALA B CA 1
ATOM 2536 C C . ALA D 2 47 ? 40.689 33.098 47.004 1.00 23.44 248 ALA B C 1
ATOM 2537 O O . ALA D 2 47 ? 40.356 33.323 48.172 1.00 26.27 248 ALA B O 1
ATOM 2539 N N . PRO D 2 48 ? 41.886 32.589 46.706 1.00 24.99 249 PRO B N 1
ATOM 2540 C CA . PRO D 2 48 ? 42.423 32.292 45.371 1.00 22.41 249 PRO B CA 1
ATOM 2541 C C . PRO D 2 48 ? 41.924 30.959 44.830 1.00 25.67 249 PRO B C 1
ATOM 2542 O O . PRO D 2 48 ? 41.750 29.997 45.580 1.00 26.75 249 PRO B O 1
ATOM 2546 N N . TYR D 2 49 ? 41.706 30.880 43.517 1.00 22.57 250 TYR B N 1
ATOM 2547 C CA . TYR D 2 49 ? 41.185 29.669 42.892 1.00 19.79 250 TYR B CA 1
ATOM 2548 C C . TYR D 2 49 ? 42.266 28.765 42.330 1.00 23.52 250 TYR B C 1
ATOM 2549 O O . TYR D 2 49 ? 42.063 27.548 42.256 1.00 22.73 250 TYR B O 1
ATOM 2558 N N . GLY D 2 50 ? 43.402 29.322 41.950 1.00 20.48 251 GLY B N 1
ATOM 2559 C CA . GLY D 2 50 ? 44.464 28.588 41.290 1.00 20.36 251 GLY B CA 1
ATOM 2560 C C . GLY D 2 50 ? 45.073 29.464 40.215 1.00 19.42 251 GLY B C 1
ATOM 2561 O O . GLY D 2 50 ? 44.450 30.399 39.706 1.00 20.05 251 GLY B O 1
ATOM 2562 N N . VAL D 2 51 ? 46.313 29.144 39.855 1.00 19.91 252 VAL B N 1
ATOM 2563 C CA . VAL D 2 51 ? 47.057 29.967 38.907 1.00 20.78 252 VAL B CA 1
ATOM 2564 C C . VAL D 2 51 ? 46.305 30.030 37.587 1.00 19.57 252 VAL B C 1
ATOM 2565 O O . VAL D 2 51 ? 45.994 28.998 36.976 1.00 19.18 252 VAL B O 1
ATOM 2569 N N . GLY D 2 52 ? 45.997 31.247 37.144 1.00 20.27 253 GLY B N 1
ATOM 2570 C CA . GLY D 2 52 ? 45.327 31.455 35.886 1.00 18.88 253 GLY B CA 1
ATOM 2571 C C . GLY D 2 52 ? 43.817 31.554 35.963 1.00 17.74 253 GLY B C 1
ATOM 2572 O O . GLY D 2 52 ? 43.190 31.869 34.947 1.00 19.33 253 GLY B O 1
ATOM 2573 N N . PHE D 2 53 ? 43.217 31.295 37.123 1.00 18.22 254 PHE B N 1
ATOM 2574 C CA . PHE D 2 53 ? 41.763 31.221 37.245 1.00 18.08 254 PHE B CA 1
ATOM 2575 C C . PHE D 2 53 ? 41.191 32.424 37.978 1.00 18.88 254 PHE B C 1
ATOM 2576 O O . PHE D 2 53 ? 41.744 32.875 38.985 1.00 19.86 254 PHE B O 1
ATOM 2584 N N . ALA D 2 54 ? 40.043 32.899 37.502 1.00 17.82 255 ALA B N 1
ATOM 2585 C CA . ALA D 2 54 ? 39.321 33.962 38.179 1.00 16.08 255 ALA B CA 1
ATOM 2586 C C . ALA D 2 54 ? 37.833 33.782 37.919 1.00 17.43 255 ALA B C 1
ATOM 2587 O O . ALA D 2 54 ? 37.431 33.286 36.862 1.00 18.63 255 ALA B O 1
ATOM 2589 N N . LYS D 2 55 ? 37.026 34.199 38.892 1.00 17.70 256 LYS B N 1
ATOM 2590 C CA . LYS D 2 55 ? 35.580 34.035 38.851 1.00 17.92 256 LYS B CA 1
ATOM 2591 C C . LYS D 2 55 ? 34.944 35.234 38.163 1.00 19.27 256 LYS B C 1
ATOM 2592 O O . LYS D 2 55 ? 35.121 36.376 38.610 1.00 19.02 256 LYS B O 1
ATOM 2598 N N . ASN D 2 56 ? 34.199 34.977 37.086 1.00 18.32 257 ASN B N 1
ATOM 2599 C CA . ASN D 2 56 ? 33.422 36.018 36.423 1.00 18.14 257 ASN B CA 1
ATOM 2600 C C . ASN D 2 56 ? 31.930 35.962 36.732 1.00 20.15 257 ASN B C 1
ATOM 2601 O O . ASN D 2 56 ? 31.201 36.876 36.333 1.00 20.52 257 ASN B O 1
ATOM 2606 N N . GLY D 2 57 ? 31.504 34.943 37.455 1.00 18.50 258 GLY B N 1
ATOM 2607 C CA . GLY D 2 57 ? 30.091 34.840 37.843 1.00 21.68 258 GLY B CA 1
ATOM 2608 C C . GLY D 2 57 ? 29.909 33.865 38.986 1.00 19.07 258 GLY B C 1
ATOM 2609 O O . GLY D 2 57 ? 30.821 33.122 39.274 1.00 19.75 258 GLY B O 1
ATOM 2610 N N . PRO D 2 58 ? 28.740 33.864 39.648 1.00 21.37 259 PRO B N 1
ATOM 2611 C CA . PRO D 2 58 ? 28.552 33.013 40.817 1.00 22.26 259 PRO B CA 1
ATOM 2612 C C . PRO D 2 58 ? 29.042 31.581 40.552 1.00 21.99 259 PRO B C 1
ATOM 2613 O O . PRO D 2 58 ? 29.708 31.049 41.396 1.00 24.27 259 PRO B O 1
ATOM 2617 N N . THR D 2 59 ? 28.724 31.039 39.379 1.00 21.57 260 THR B N 1
ATOM 2618 C CA . THR D 2 59 ? 29.193 29.684 38.995 1.00 21.88 260 THR B CA 1
ATOM 2619 C C . THR D 2 59 ? 29.876 29.759 37.620 1.00 19.16 260 THR B C 1
ATOM 2620 O O . THR D 2 59 ? 29.678 28.858 36.820 1.00 20.11 260 THR B O 1
ATOM 2624 N N . ARG D 2 60 ? 30.632 30.839 37.386 1.00 18.49 261 ARG B N 1
ATOM 2625 C CA . ARG D 2 60 ? 31.372 30.997 36.112 1.00 17.79 261 ARG B CA 1
ATOM 2626 C C . ARG D 2 60 ? 32.817 31.402 36.408 1.00 15.81 261 ARG B C 1
ATOM 2627 O O . ARG D 2 60 ? 33.025 32.225 37.273 1.00 17.34 261 ARG B O 1
ATOM 2635 N N . TRP D 2 61 ? 33.748 30.779 35.697 1.00 15.63 262 TRP B N 1
ATOM 2636 C CA . TRP D 2 61 ? 35.168 31.090 35.835 1.00 15.58 262 TRP B CA 1
ATOM 2637 C C . TRP D 2 61 ? 35.811 31.190 34.455 1.00 14.72 262 TRP B C 1
ATOM 2638 O O . TRP D 2 61 ? 35.272 30.721 33.449 1.00 15.57 262 TRP B O 1
ATOM 2649 N N . GLN D 2 62 ? 36.978 31.840 34.422 1.00 15.76 263 GLN B N 1
ATOM 2650 C CA . GLN D 2 62 ? 37.781 31.945 33.219 1.00 15.43 263 GLN B CA 1
ATOM 2651 C C . GLN D 2 62 ? 39.222 31.595 33.556 1.00 15.94 263 GLN B C 1
ATOM 2652 O O . GLN D 2 62 ? 39.689 31.817 34.676 1.00 16.99 263 GLN B O 1
ATOM 2658 N N . TYR D 2 63 ? 39.909 31.026 32.569 1.00 16.23 264 TYR B N 1
ATOM 2659 C CA . TYR D 2 63 ? 41.332 30.736 32.623 1.00 15.94 264 TYR B CA 1
ATOM 2660 C C . TYR D 2 63 ? 42.047 31.721 31.706 1.00 17.74 264 TYR B C 1
ATOM 2661 O O . TYR D 2 63 ? 41.593 31.982 30.589 1.00 19.14 264 TYR B O 1
ATOM 2670 N N . LYS D 2 64 ? 43.137 32.282 32.211 1.00 18.83 265 LYS B N 1
ATOM 2671 C CA . LYS D 2 64 ? 43.887 33.260 31.389 1.00 20.16 265 LYS B CA 1
ATOM 2672 C C . LYS D 2 64 ? 45.392 32.992 31.413 1.00 19.65 265 LYS B C 1
ATOM 2673 O O . LYS D 2 64 ? 45.912 32.595 32.445 1.00 19.54 265 LYS B O 1
ATOM 2679 N N . ARG D 2 65 ? 46.019 33.197 30.261 1.00 21.24 266 ARG B N 1
ATOM 2680 C CA . ARG D 2 65 ? 47.488 33.057 30.173 1.00 21.44 266 ARG B CA 1
ATOM 2681 C C . ARG D 2 65 ? 48.053 34.201 29.324 1.00 23.41 266 ARG B C 1
ATOM 2682 O O . ARG D 2 65 ? 47.356 34.680 28.441 1.00 25.14 266 ARG B O 1
ATOM 2690 N N . THR D 2 66 ? 49.281 34.596 29.630 1.00 26.05 267 THR B N 1
ATOM 2691 C CA . THR D 2 66 ? 49.959 35.641 28.836 1.00 27.54 267 THR B CA 1
ATOM 2692 C C . THR D 2 66 ? 50.877 34.909 27.856 1.00 24.94 267 THR B C 1
ATOM 2693 O O . THR D 2 66 ? 51.730 34.154 28.312 1.00 26.06 267 THR B O 1
ATOM 2697 N N . ILE D 2 67 ? 50.594 35.054 26.568 1.00 29.38 268 ILE B N 1
ATOM 2698 C CA . ILE D 2 67 ? 51.383 34.381 25.506 1.00 31.47 268 ILE B CA 1
ATOM 2699 C C . ILE D 2 67 ? 51.699 35.452 24.465 1.00 37.49 268 ILE B C 1
ATOM 2700 O O . ILE D 2 67 ? 50.807 36.204 24.126 1.00 39.85 268 ILE B O 1
ATOM 2705 N N . ASN D 2 68 ? 52.935 35.500 24.001 1.00 42.27 269 ASN B N 1
ATOM 2706 C CA . ASN D 2 68 ? 53.337 36.556 23.035 1.00 44.30 269 ASN B CA 1
ATOM 2707 C C . ASN D 2 68 ? 53.053 37.926 23.646 1.00 39.62 269 ASN B C 1
ATOM 2708 O O . ASN D 2 68 ? 52.648 38.806 22.881 1.00 45.45 269 ASN B O 1
ATOM 2713 N N . GLN D 2 69 ? 53.176 38.059 24.968 1.00 36.64 270 GLN B N 1
ATOM 2714 C CA . GLN D 2 69 ? 52.996 39.357 25.667 1.00 35.50 270 GLN B CA 1
ATOM 2715 C C . GLN D 2 69 ? 51.538 39.824 25.610 1.00 38.66 270 GLN B C 1
ATOM 2716 O O . GLN D 2 69 ? 51.283 40.967 25.987 1.00 36.83 270 GLN B O 1
ATOM 2722 N N . VAL D 2 70 ? 50.624 38.958 25.166 1.00 36.14 271 VAL B N 1
ATOM 2723 C CA . VAL D 2 70 ? 49.178 39.307 25.122 1.00 34.84 271 VAL B CA 1
ATOM 2724 C C . VAL D 2 70 ? 48.386 38.343 26.018 1.00 32.52 271 VAL B C 1
ATOM 2725 O O . VAL D 2 70 ? 48.782 37.178 26.137 1.00 31.58 271 VAL B O 1
ATOM 2729 N N . VAL D 2 71 ? 47.341 38.861 26.651 1.00 30.73 272 VAL B N 1
ATOM 2730 C CA . VAL D 2 71 ? 46.485 37.998 27.505 1.00 26.71 272 VAL B CA 1
ATOM 2731 C C . VAL D 2 71 ? 45.520 37.215 26.617 1.00 26.11 272 VAL B C 1
ATOM 2732 O O . VAL D 2 71 ? 44.894 37.817 25.750 1.00 29.35 272 VAL B O 1
ATOM 2736 N N . HIS D 2 72 ? 45.477 35.903 26.803 1.00 23.91 273 HIS B N 1
ATOM 2737 C CA . HIS D 2 72 ? 44.500 35.036 26.113 1.00 22.98 273 HIS B CA 1
ATOM 2738 C C . HIS D 2 72 ? 43.614 34.480 27.231 1.00 21.57 273 HIS B C 1
ATOM 2739 O O . HIS D 2 72 ? 44.150 34.090 28.261 1.00 22.16 273 HIS B O 1
ATOM 2746 N N . ARG D 2 73 ? 42.305 34.496 27.012 1.00 20.87 274 ARG B N 1
ATOM 2747 C CA . ARG D 2 73 ? 41.367 34.091 28.088 1.00 19.14 274 ARG B CA 1
ATOM 2748 C C . ARG D 2 73 ? 40.270 33.204 27.507 1.00 20.00 274 ARG B C 1
ATOM 2749 O O . ARG D 2 73 ? 39.812 33.465 26.398 1.00 22.87 274 ARG B O 1
ATOM 2757 N N . TRP D 2 74 ? 39.869 32.208 28.276 1.00 19.35 275 TRP B N 1
ATOM 2758 C CA . TRP D 2 74 ? 38.852 31.251 27.867 1.00 19.26 275 TRP B CA 1
ATOM 2759 C C . TRP D 2 74 ? 37.927 30.936 29.034 1.00 18.45 275 TRP B C 1
ATOM 2760 O O . TRP D 2 74 ? 38.326 31.026 30.197 1.00 18.52 275 TRP B O 1
ATOM 2771 N N . GLY D 2 75 ? 36.692 30.543 28.724 1.00 17.89 276 GLY B N 1
ATOM 2772 C CA . GLY D 2 75 ? 35.850 29.957 29.757 1.00 17.71 276 GLY B CA 1
ATOM 2773 C C . GLY D 2 75 ? 36.564 28.773 30.394 1.00 17.02 276 GLY B C 1
ATOM 2774 O O . GLY D 2 75 ? 37.197 27.966 29.708 1.00 18.06 276 GLY B O 1
ATOM 2775 N N . SER D 2 76 ? 36.462 28.670 31.726 1.00 15.88 277 SER B N 1
ATOM 2776 C CA . SER D 2 76 ? 37.355 27.777 32.471 1.00 16.74 277 SER B CA 1
ATOM 2777 C C . SER D 2 76 ? 37.177 26.308 32.105 1.00 16.18 277 SER B C 1
ATOM 2778 O O . SER D 2 76 ? 38.111 25.518 32.290 1.00 16.75 277 SER B O 1
ATOM 2781 N N . HIS D 2 77 ? 35.997 25.911 31.619 1.00 16.31 278 HIS B N 1
ATOM 2782 C CA . HIS D 2 77 ? 35.767 24.523 31.236 1.00 16.03 278 HIS B CA 1
ATOM 2783 C C . HIS D 2 77 ? 36.031 24.257 29.760 1.00 17.04 278 HIS B C 1
ATOM 2784 O O . HIS D 2 77 ? 35.941 23.100 29.335 1.00 17.59 278 HIS B O 1
ATOM 2791 N N . THR D 2 78 ? 36.339 25.289 28.964 1.00 16.59 279 THR B N 1
ATOM 2792 C CA . THR D 2 78 ? 36.517 25.118 27.524 1.00 16.96 279 THR B CA 1
ATOM 2793 C C . THR D 2 78 ? 37.934 24.702 27.154 1.00 18.31 279 THR B C 1
ATOM 2794 O O . THR D 2 78 ? 38.159 24.234 26.030 1.00 19.66 279 THR B O 1
ATOM 2798 N N . VAL D 2 79 ? 38.872 24.840 28.092 1.00 18.37 280 VAL B N 1
ATOM 2799 C CA . VAL D 2 79 ? 40.287 24.628 27.776 1.00 18.53 280 VAL B CA 1
ATOM 2800 C C . VAL D 2 79 ? 40.601 23.237 27.235 1.00 19.77 280 VAL B C 1
ATOM 2801 O O . VAL D 2 79 ? 41.386 23.135 26.279 1.00 19.70 280 VAL B O 1
ATOM 2805 N N . PRO D 2 80 ? 40.042 22.143 27.764 1.00 18.96 281 PRO B N 1
ATOM 2806 C CA . PRO D 2 80 ? 40.363 20.820 27.196 1.00 19.71 281 PRO B CA 1
ATOM 2807 C C . PRO D 2 80 ? 40.059 20.690 25.724 1.00 20.77 281 PRO B C 1
ATOM 2808 O O . PRO D 2 80 ? 40.600 19.782 25.083 1.00 21.12 281 PRO B O 1
ATOM 2812 N N . PHE D 2 81 ? 39.202 21.549 25.176 1.00 18.46 282 PHE B N 1
ATOM 2813 C CA . PHE D 2 81 ? 38.652 21.376 23.841 1.00 19.41 282 PHE B CA 1
ATOM 2814 C C . PHE D 2 81 ? 39.167 22.410 22.846 1.00 21.00 282 PHE B C 1
ATOM 2815 O O . PHE D 2 81 ? 38.568 22.592 21.781 1.00 21.68 282 P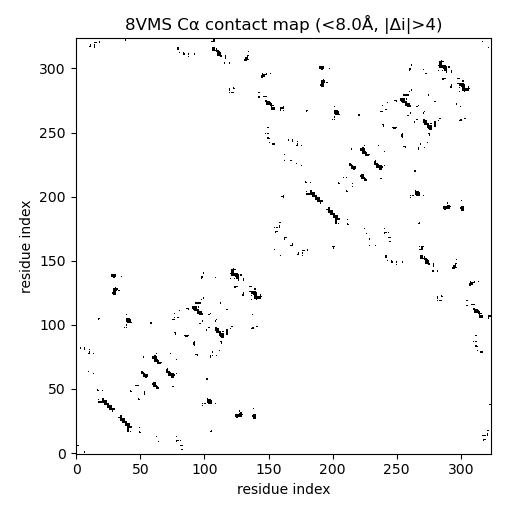HE B O 1
ATOM 2823 N N . LEU D 2 82 ? 40.284 23.066 23.164 1.00 19.86 283 LEU B N 1
ATOM 2824 C CA . LEU D 2 82 ? 40.790 24.148 22.325 1.00 22.54 283 LEU B CA 1
ATOM 2825 C C . LEU D 2 82 ? 41.221 23.677 20.938 1.00 27.22 283 LEU B C 1
ATOM 2826 O O . LEU D 2 82 ? 41.310 24.502 20.021 1.00 26.21 283 LEU B O 1
ATOM 2831 N N . LEU D 2 83 ? 41.465 22.381 20.751 1.00 22.65 284 LEU B N 1
ATOM 2832 C CA . LEU D 2 83 ? 41.859 21.849 19.451 1.00 24.61 284 LEU B CA 1
ATOM 2833 C C . LEU D 2 83 ? 40.687 21.248 18.689 1.00 31.22 284 LEU B C 1
ATOM 2834 O O . LEU D 2 83 ? 40.884 20.679 17.611 1.00 32.63 284 LEU B O 1
ATOM 2839 N N . GLU D 2 84 ? 39.478 21.410 19.190 1.00 26.13 285 GLU B N 1
ATOM 2840 C CA . GLU D 2 84 ? 38.293 20.829 18.591 1.00 25.27 285 GLU B CA 1
ATOM 2841 C C . GLU D 2 84 ? 37.541 21.892 17.815 1.00 25.51 285 GLU B C 1
ATOM 2842 O O . GLU D 2 84 ? 37.705 23.090 18.064 1.00 28.24 285 GLU B O 1
ATOM 2848 N N . PRO D 2 85 ? 36.710 21.495 16.853 1.00 26.95 286 PRO B N 1
ATOM 2849 C CA . PRO D 2 85 ? 35.828 22.475 16.206 1.00 28.67 286 PRO B CA 1
ATOM 2850 C C . PRO D 2 85 ? 34.982 23.188 17.248 1.00 30.76 286 PRO B C 1
ATOM 2851 O O . PRO D 2 85 ? 34.500 22.572 18.200 1.00 28.48 286 PRO B O 1
ATOM 2855 N N . ASP D 2 86 ? 34.780 24.489 17.056 1.00 28.41 287 ASP B N 1
ATOM 2856 C CA . ASP D 2 86 ? 34.038 25.272 18.039 1.00 33.56 287 ASP B CA 1
ATOM 2857 C C . ASP D 2 86 ? 32.559 25.359 17.704 1.00 28.84 287 ASP B C 1
ATOM 2858 O O . ASP D 2 86 ? 31.812 26.070 18.385 1.00 26.06 287 ASP B O 1
ATOM 2863 N N . ASN D 2 87 ? 32.127 24.639 16.676 1.00 29.89 288 ASN B N 1
ATOM 2864 C CA . ASN D 2 87 ? 30.729 24.584 16.300 1.00 28.09 288 ASN B CA 1
ATOM 2865 C C . ASN D 2 87 ? 30.426 23.217 15.711 1.00 27.32 288 ASN B C 1
ATOM 2866 O O . ASN D 2 87 ? 31.324 22.476 15.299 1.00 29.67 288 ASN B O 1
ATOM 2871 N N . ILE D 2 88 ? 29.139 22.894 15.669 1.00 29.15 289 ILE B N 1
ATOM 2872 C CA . ILE D 2 88 ? 28.682 21.629 15.117 1.00 28.09 289 ILE B CA 1
ATOM 2873 C C . ILE D 2 88 ? 27.322 21.887 14.492 1.00 35.51 289 ILE B C 1
ATOM 2874 O O . ILE D 2 88 ? 26.395 22.364 15.159 1.00 31.03 289 ILE B O 1
ATOM 2879 N N . ASN D 2 89 ? 27.203 21.582 13.199 1.00 40.45 290 ASN B N 1
ATOM 2880 C CA . ASN D 2 89 ? 25.958 21.792 12.465 1.00 42.71 290 ASN B CA 1
ATOM 2881 C C . ASN D 2 89 ? 25.456 23.227 12.618 1.00 37.71 290 ASN B C 1
ATOM 2882 O O . ASN D 2 89 ? 24.251 23.477 12.672 1.00 45.94 290 ASN B O 1
ATOM 2887 N N . GLY D 2 90 ? 26.380 24.179 12.726 1.00 37.38 291 GLY B N 1
ATOM 2888 C CA . GLY D 2 90 ? 26.008 25.566 12.911 1.00 35.17 291 GLY B CA 1
ATOM 2889 C C . GLY D 2 90 ? 25.566 25.953 14.306 1.00 40.66 291 GLY B C 1
ATOM 2890 O O . GLY D 2 90 ? 24.964 27.020 14.471 1.00 40.00 291 GLY B O 1
ATOM 2891 N N . LYS D 2 91 ? 25.820 25.119 15.312 1.00 32.20 292 LYS B N 1
ATOM 2892 C CA . LYS D 2 91 ? 25.493 25.437 16.694 1.00 30.21 292 LYS B CA 1
ATOM 2893 C C . LYS D 2 91 ? 26.790 25.518 17.482 1.00 24.96 292 LYS B C 1
ATOM 2894 O O . LYS D 2 91 ? 27.708 24.727 17.253 1.00 28.21 292 LYS B O 1
ATOM 2900 N N . THR D 2 92 ? 26.861 26.466 18.411 1.00 22.28 293 THR B N 1
ATOM 2901 C CA . THR D 2 92 ? 28.073 26.627 19.203 1.00 20.89 293 THR B CA 1
ATOM 2902 C C . THR D 2 92 ? 28.320 25.410 20.087 1.00 22.55 293 THR B C 1
ATOM 2903 O O . THR D 2 92 ? 27.403 24.872 20.715 1.00 22.33 293 THR B O 1
ATOM 2907 N N . CYS D 2 93 ? 29.573 24.973 20.125 1.00 21.18 294 CYS B N 1
ATOM 2908 C CA . CYS D 2 93 ? 29.967 23.917 21.041 1.00 20.25 294 CYS B CA 1
ATOM 2909 C C . CYS D 2 93 ? 30.169 24.497 22.434 1.00 20.32 294 CYS B C 1
ATOM 2910 O O . CYS D 2 93 ? 30.738 25.580 22.604 1.00 20.23 294 CYS B O 1
ATOM 2913 N N . THR D 2 94 ? 29.713 23.756 23.435 1.00 16.87 295 THR B N 1
ATOM 2914 C CA . THR D 2 94 ? 29.781 24.148 24.831 1.00 16.26 295 THR B CA 1
ATOM 2915 C C . THR D 2 94 ? 30.405 23.029 25.643 1.00 16.81 295 THR B C 1
ATOM 2916 O O . THR D 2 94 ? 30.284 21.842 25.309 1.00 17.06 295 THR B O 1
ATOM 2920 N N . ALA D 2 95 ? 31.081 23.435 26.714 1.00 16.23 296 ALA B N 1
ATOM 2921 C CA . ALA D 2 95 ? 31.533 22.488 27.719 1.00 17.29 296 ALA B CA 1
ATOM 2922 C C . ALA D 2 95 ? 30.339 22.009 28.536 1.00 16.88 296 ALA B C 1
ATOM 2923 O O . ALA D 2 95 ? 29.544 22.808 29.039 1.00 18.23 296 ALA B O 1
ATOM 2925 N N . SER D 2 96 ? 30.220 20.693 28.661 1.00 15.84 297 SER B N 1
ATOM 2926 C CA . SER D 2 96 ? 29.038 20.044 29.193 1.00 15.51 297 SER B CA 1
ATOM 2927 C C . SER D 2 96 ? 29.468 19.130 30.332 1.00 15.13 297 SER B C 1
ATOM 2928 O O . SER D 2 96 ? 30.302 18.235 30.131 1.00 15.96 297 SER B O 1
ATOM 2931 N N . HIS D 2 97 ? 28.925 19.373 31.523 1.00 14.51 298 HIS B N 1
ATOM 2932 C CA . HIS D 2 97 ? 29.301 18.616 32.722 1.00 14.01 298 HIS B CA 1
ATOM 2933 C C . HIS D 2 97 ? 28.558 17.291 32.793 1.00 14.50 298 HIS B C 1
ATOM 2934 O O . HIS D 2 97 ? 27.370 17.254 33.139 1.00 16.24 298 HIS B O 1
ATOM 2941 N N . LEU D 2 98 ? 29.272 16.195 32.556 1.00 13.76 299 LEU B N 1
ATOM 2942 C CA . LEU D 2 98 ? 28.678 14.880 32.753 1.00 13.74 299 LEU B CA 1
ATOM 2943 C C . LEU D 2 98 ? 28.382 14.617 34.222 1.00 15.42 299 LEU B C 1
ATOM 2944 O O . LEU D 2 98 ? 27.479 13.833 34.542 1.00 16.39 299 LEU B O 1
ATOM 2949 N N . CYS D 2 99 ? 29.111 15.263 35.128 1.00 14.87 300 CYS B N 1
ATOM 2950 C CA . CYS D 2 99 ? 28.858 15.097 36.554 1.00 15.78 300 CYS B CA 1
ATOM 2951 C C . CYS D 2 99 ? 27.846 16.099 37.094 1.00 14.05 300 CYS B C 1
ATOM 2952 O O . CYS D 2 99 ? 27.509 16.036 38.279 1.00 15.12 300 CYS B O 1
ATOM 2955 N N . HIS D 2 100 ? 27.369 17.043 36.278 1.00 14.23 301 HIS B N 1
ATOM 2956 C CA . HIS D 2 100 ? 26.341 17.986 36.736 1.00 15.88 301 HIS B CA 1
ATOM 2957 C C . HIS D 2 100 ? 26.794 18.772 37.965 1.00 16.60 301 HIS B C 1
ATOM 2958 O O . HIS D 2 100 ? 25.997 19.093 38.851 1.00 16.62 301 HIS B O 1
ATOM 2965 N N . ASN D 2 101 ? 28.088 19.093 38.017 1.00 15.23 302 ASN B N 1
ATOM 2966 C CA . ASN D 2 101 ? 28.699 19.755 39.170 1.00 14.86 302 ASN B CA 1
ATOM 2967 C C . ASN D 2 101 ? 29.530 20.913 38.630 1.00 13.82 302 ASN B C 1
ATOM 2968 O O . ASN D 2 101 ? 30.673 20.713 38.219 1.00 15.17 302 ASN B O 1
ATOM 2973 N N . THR D 2 102 ? 28.968 22.121 38.654 1.00 16.12 303 THR B N 1
ATOM 2974 C CA A THR D 2 102 ? 29.562 23.284 37.950 0.50 16.07 303 THR B CA 1
ATOM 2975 C CA B THR D 2 102 ? 29.565 23.281 37.952 0.50 16.06 303 THR B CA 1
ATOM 2976 C C . THR D 2 102 ? 30.993 23.538 38.377 1.00 16.45 303 THR B C 1
ATOM 2977 O O . THR D 2 102 ? 31.851 23.886 37.558 1.00 17.68 303 THR B O 1
ATOM 2984 N N . ARG D 2 103 ? 31.267 23.430 39.684 1.00 15.25 304 ARG B N 1
ATOM 2985 C CA . ARG D 2 103 ? 32.609 23.730 40.185 1.00 16.38 304 ARG B CA 1
ATOM 2986 C C . ARG D 2 103 ? 33.642 22.713 39.725 1.00 15.33 304 ARG B C 1
ATOM 2987 O O . ARG D 2 103 ? 34.844 22.994 39.771 1.00 15.72 304 ARG B O 1
ATOM 2995 N N . CYS D 2 104 ? 33.212 21.534 39.302 1.00 14.41 305 CYS B N 1
ATOM 2996 C CA . CYS D 2 104 ? 34.152 20.513 38.873 1.00 14.72 305 CYS B CA 1
ATOM 2997 C C . CYS D 2 104 ? 34.828 20.912 37.569 1.00 14.78 305 CYS B C 1
ATOM 2998 O O . CYS D 2 104 ? 34.180 21.377 36.626 1.00 16.04 305 CYS B O 1
ATOM 3001 N N . HIS D 2 105 ? 36.146 20.724 37.517 1.00 14.44 306 HIS B N 1
ATOM 3002 C CA . HIS D 2 105 ? 36.907 20.964 36.296 1.00 14.19 306 HIS B CA 1
ATOM 3003 C C . HIS D 2 105 ? 37.632 19.710 35.817 1.00 17.04 306 HIS B C 1
ATOM 3004 O O . HIS D 2 105 ? 38.516 19.805 34.958 1.00 16.49 306 HIS B O 1
ATOM 3011 N N . ASN D 2 106 ? 37.270 18.530 36.339 1.00 15.36 307 ASN B N 1
ATOM 3012 C CA . ASN D 2 106 ? 37.849 17.2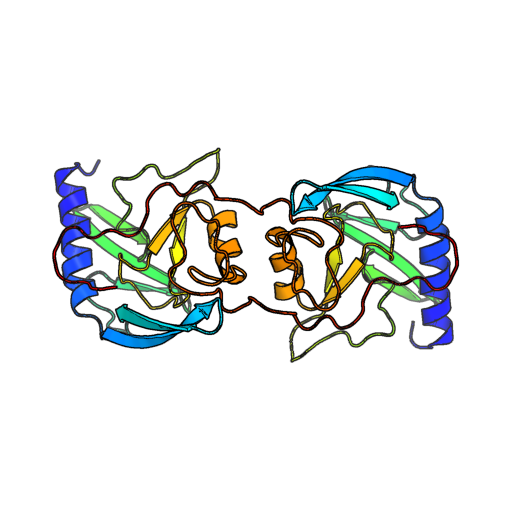76 35.883 1.00 14.51 307 ASN B CA 1
ATOM 3013 C C . ASN D 2 106 ? 37.510 17.089 34.411 1.00 16.02 307 ASN B C 1
ATOM 3014 O O . ASN D 2 106 ? 36.320 16.966 34.068 1.00 15.55 307 ASN B O 1
ATOM 3019 N N . PRO D 2 107 ? 38.494 17.072 33.509 1.00 15.01 308 PRO B N 1
ATOM 3020 C CA . PRO D 2 107 ? 38.164 16.888 32.088 1.00 14.39 308 PRO B CA 1
ATOM 3021 C C . PRO D 2 107 ? 37.600 15.519 31.775 1.00 16.57 308 PRO B C 1
ATOM 3022 O O . PRO D 2 107 ? 37.010 15.343 30.700 1.00 17.00 308 PRO B O 1
ATOM 3026 N N . LEU D 2 108 ? 37.776 14.544 32.671 1.00 15.27 309 LEU B N 1
ATOM 3027 C CA . LEU D 2 108 ? 37.119 13.259 32.488 1.00 16.23 309 LEU B CA 1
ATOM 3028 C C . LEU D 2 108 ? 35.632 13.327 32.792 1.00 15.66 309 LEU B C 1
ATOM 3029 O O . LEU D 2 108 ? 34.921 12.332 32.597 1.00 16.56 309 LEU B O 1
ATOM 3034 N N . HIS D 2 109 ? 35.162 14.485 33.254 1.00 14.78 310 HIS B N 1
ATOM 3035 C CA . HIS D 2 109 ? 33.751 14.746 33.501 1.00 14.95 310 HIS B CA 1
ATOM 3036 C C . HIS D 2 109 ? 33.149 15.741 32.516 1.00 14.41 310 HIS B C 1
ATOM 3037 O O . HIS D 2 109 ? 32.023 16.193 32.730 1.00 16.42 310 HIS B O 1
ATOM 3044 N N . LEU D 2 110 ? 33.869 16.104 31.455 1.00 14.86 311 LEU B N 1
ATOM 3045 C CA . LEU D 2 110 ? 33.414 17.125 30.523 1.00 15.90 311 LEU B CA 1
ATOM 3046 C C . LEU D 2 110 ? 33.316 16.547 29.121 1.00 16.29 311 LEU B C 1
ATOM 3047 O O . LEU D 2 110 ? 34.088 15.661 28.738 1.00 19.54 311 LEU B O 1
ATOM 3052 N N . CYS D 2 111 ? 32.350 17.050 28.360 1.00 15.81 312 CYS B N 1
ATOM 3053 C CA . CYS D 2 111 ? 32.339 16.827 26.925 1.00 15.74 312 CYS B CA 1
ATOM 3054 C C . CYS D 2 111 ? 32.061 18.153 26.232 1.00 16.22 312 CYS B C 1
ATOM 3055 O O . CYS D 2 111 ? 31.855 19.176 26.883 1.00 16.94 312 CYS B O 1
ATOM 3058 N N . TRP D 2 112 ? 32.074 18.129 24.904 1.00 16.42 313 TRP B N 1
ATOM 3059 C CA . TRP D 2 112 ? 32.060 19.330 24.072 1.00 16.61 313 TRP B CA 1
ATOM 3060 C C . TRP D 2 112 ? 30.961 19.094 23.050 1.00 16.62 313 TRP B C 1
ATOM 3061 O O . TRP D 2 112 ? 31.109 18.240 22.169 1.00 17.28 313 TRP B O 1
ATOM 3072 N N . GLU D 2 113 ? 29.842 19.799 23.196 1.00 16.01 314 GLU B N 1
ATOM 3073 C CA . GLU D 2 113 ? 28.648 19.456 22.430 1.00 15.94 314 GLU B CA 1
ATOM 3074 C C . GLU D 2 113 ? 27.733 20.669 22.376 1.00 16.10 314 GLU B C 1
ATOM 3075 O O . GLU D 2 113 ? 27.941 21.648 23.085 1.00 17.15 314 GLU B O 1
ATOM 3081 N N . SER D 2 114 ? 26.707 20.598 21.535 1.00 17.02 315 SER B N 1
ATOM 3082 C CA . SER D 2 114 ? 25.771 21.712 21.446 1.00 16.33 315 SER B CA 1
ATOM 3083 C C . SER D 2 114 ? 25.088 21.965 22.793 1.00 17.08 315 SER B C 1
ATOM 3084 O O . SER D 2 114 ? 25.018 21.095 23.664 1.00 15.49 315 SER B O 1
ATOM 3087 N N . LEU D 2 115 ? 24.581 23.187 22.965 1.00 15.67 316 LEU B N 1
ATOM 3088 C CA . LEU D 2 115 ? 23.875 23.512 24.198 1.00 13.79 316 LEU B CA 1
ATOM 3089 C C . LEU D 2 115 ? 22.639 22.640 24.380 1.00 14.87 316 LEU B C 1
ATOM 3090 O O . LEU D 2 115 ? 22.295 22.263 25.507 1.00 15.00 316 LEU B O 1
ATOM 3095 N N . ASP D 2 116 ? 21.952 22.303 23.292 1.00 14.55 317 ASP B N 1
ATOM 3096 C CA . ASP D 2 116 ? 20.820 21.386 23.399 1.00 14.39 317 ASP B CA 1
ATOM 3097 C C . ASP D 2 116 ? 21.254 20.012 23.920 1.00 16.09 317 ASP B C 1
ATOM 3098 O O . ASP D 2 116 ? 20.593 19.433 24.795 1.00 16.00 317 ASP B O 1
ATOM 3103 N N . ASP D 2 117 ? 22.349 19.450 23.382 1.00 15.10 318 ASP B N 1
ATOM 3104 C CA . ASP D 2 117 ? 22.800 18.146 23.879 1.00 14.74 318 ASP B CA 1
ATOM 3105 C C . ASP D 2 117 ? 23.170 18.240 25.364 1.00 15.93 318 ASP B C 1
ATOM 3106 O O . ASP D 2 117 ? 22.811 17.369 26.194 1.00 15.84 318 ASP B O 1
ATOM 3111 N N . ASN D 2 118 ? 23.890 19.311 25.701 1.00 14.62 319 ASN B N 1
ATOM 3112 C CA . ASN D 2 118 ? 24.290 19.621 27.067 1.00 15.58 319 ASN B CA 1
ATOM 3113 C C . ASN D 2 118 ? 23.081 19.635 28.001 1.00 15.50 319 ASN B C 1
ATOM 3114 O O . ASN D 2 118 ? 23.010 18.870 28.974 1.00 15.13 319 ASN B O 1
ATOM 3119 N N . LYS D 2 119 ? 22.111 20.499 27.709 1.00 14.16 320 LYS B N 1
ATOM 3120 C CA . LYS D 2 119 ? 20.926 20.603 28.551 1.00 13.24 320 LYS B CA 1
ATOM 3121 C C . LYS D 2 119 ? 20.242 19.253 28.694 1.00 14.78 320 LYS B C 1
ATOM 3122 O O . LYS D 2 119 ? 19.823 18.875 29.799 1.00 14.25 320 LYS B O 1
ATOM 3128 N N . GLY D 2 120 ? 20.090 18.521 27.581 1.00 14.27 321 GLY B N 1
ATOM 3129 C CA . GLY D 2 120 ? 19.306 17.298 27.617 1.00 13.39 321 GLY B CA 1
ATOM 3130 C C . GLY D 2 120 ? 19.833 16.271 28.592 1.00 13.42 321 GLY B C 1
ATOM 3131 O O . GLY D 2 120 ? 19.065 15.434 29.083 1.00 14.22 321 GLY B O 1
ATOM 3132 N N . ARG D 2 121 ? 21.138 16.311 28.876 1.00 12.54 322 ARG B N 1
ATOM 3133 C CA . ARG D 2 121 ? 21.638 15.351 29.871 1.00 14.31 322 ARG B CA 1
ATOM 3134 C C . ARG D 2 121 ? 20.983 15.497 31.251 1.00 13.79 322 ARG B C 1
ATOM 3135 O O . ARG D 2 121 ? 20.996 14.536 32.035 1.00 14.61 322 ARG B O 1
ATOM 3143 N N . ASN D 2 122 ? 20.392 16.658 31.562 1.00 12.32 323 ASN B N 1
ATOM 3144 C CA . ASN D 2 122 ? 19.739 16.825 32.860 1.00 13.12 323 ASN B CA 1
ATOM 3145 C C . ASN D 2 122 ? 18.622 15.819 33.082 1.00 13.21 323 ASN B C 1
ATOM 3146 O O . ASN D 2 122 ? 18.269 15.535 34.236 1.00 13.99 323 ASN B O 1
ATOM 3151 N N . TRP D 2 123 ? 18.025 15.303 32.010 1.00 13.02 324 TRP B N 1
ATOM 3152 C CA . TRP D 2 123 ? 16.880 14.406 32.115 1.00 13.13 324 TRP B CA 1
ATOM 3153 C C . TRP D 2 123 ? 17.205 12.984 31.679 1.00 12.84 324 TRP B C 1
ATOM 3154 O O . TRP D 2 123 ? 16.289 12.162 31.561 1.00 15.85 324 TRP B O 1
ATOM 3165 N N . CYS D 2 124 ? 18.473 12.669 31.443 1.00 13.89 325 CYS B N 1
ATOM 3166 C CA . CYS D 2 124 ? 18.804 11.346 30.939 1.00 14.00 325 CYS B CA 1
ATOM 3167 C C . CYS D 2 124 ? 18.617 10.290 32.027 1.00 14.30 325 CYS B C 1
ATOM 3168 O O . CYS D 2 124 ? 19.008 10.501 33.179 1.00 14.62 325 CYS B O 1
ATOM 3171 N N . PRO D 2 125 ? 18.062 9.125 31.686 1.00 15.16 326 PRO B N 1
ATOM 3172 C CA . PRO D 2 125 ? 17.915 8.060 32.694 1.00 16.58 326 PRO B CA 1
ATOM 3173 C C . PRO D 2 125 ? 19.231 7.505 33.214 1.00 15.91 326 PRO B C 1
ATOM 3174 O O . PRO D 2 125 ? 19.223 6.851 34.266 1.00 16.23 326 PRO B O 1
ATOM 3178 N N . GLY D 2 126 ? 20.344 7.734 32.525 1.00 13.98 327 GLY B N 1
ATOM 3179 C CA . GLY D 2 126 ? 21.646 7.367 33.029 1.00 15.15 327 GLY B CA 1
ATOM 3180 C C . GLY D 2 126 ? 22.232 6.124 32.385 1.00 16.45 327 GLY B C 1
ATOM 3181 O O . GLY D 2 126 ? 21.547 5.364 31.692 1.00 16.01 327 GLY B O 1
ATOM 3182 N N . PRO D 2 127 ? 23.520 5.882 32.638 1.00 14.98 328 PRO B N 1
ATOM 3183 C CA . PRO D 2 127 ? 24.217 4.789 31.936 1.00 15.75 328 PRO B CA 1
ATOM 3184 C C . PRO D 2 127 ? 23.698 3.402 32.269 1.00 18.92 328 PRO B C 1
ATOM 3185 O O . PRO D 2 127 ? 24.001 2.458 31.527 1.00 19.19 328 PRO B O 1
ATOM 3189 N N . ASN D 2 128 ? 22.965 3.229 33.368 1.00 15.77 329 ASN B N 1
ATOM 3190 C CA . ASN D 2 128 ? 22.360 1.943 33.697 1.00 15.73 329 ASN B CA 1
ATOM 3191 C C . ASN D 2 128 ? 20.844 1.995 33.661 1.00 18.28 329 ASN B C 1
ATOM 3192 O O . ASN D 2 128 ? 20.185 1.068 34.152 1.00 18.64 329 ASN B O 1
ATOM 3197 N N . GLY D 2 129 ? 20.277 3.059 33.097 1.00 16.22 330 GLY B N 1
ATOM 3198 C CA . GLY D 2 129 ? 18.843 3.213 33.009 1.00 15.58 330 GLY B CA 1
ATOM 3199 C C . GLY D 2 129 ? 18.329 3.493 31.609 1.00 15.35 330 GLY B C 1
ATOM 3200 O O . GLY D 2 129 ? 17.145 3.792 31.433 1.00 18.20 330 GLY B O 1
ATOM 3201 N N . GLY D 2 130 ? 19.206 3.406 30.612 1.00 18.27 331 GLY B N 1
ATOM 3202 C CA . GLY D 2 130 ? 18.793 3.582 29.229 1.00 19.79 331 GLY B CA 1
ATOM 3203 C C . GLY D 2 130 ? 19.408 4.747 28.477 1.00 17.36 331 GLY B C 1
ATOM 3204 O O . GLY D 2 130 ? 18.894 5.124 27.419 1.00 20.72 331 GLY B O 1
ATOM 3205 N N . CYS D 2 131 ? 20.510 5.313 28.973 1.00 15.12 332 CYS B N 1
ATOM 3206 C CA . CYS D 2 131 ? 21.149 6.413 28.260 1.00 16.18 332 CYS B CA 1
ATOM 3207 C C . CYS D 2 131 ? 21.493 5.970 26.838 1.00 16.93 332 CYS B C 1
ATOM 3208 O O . CYS D 2 131 ? 22.112 4.916 26.636 1.00 17.98 332 CYS B O 1
ATOM 3211 N N . VAL D 2 132 ? 21.103 6.783 25.853 1.00 16.55 333 VAL B N 1
ATOM 3212 C CA . VAL D 2 132 ? 21.447 6.544 24.456 1.00 16.50 333 VAL B CA 1
ATOM 3213 C C . VAL D 2 132 ? 22.450 7.557 23.931 1.00 16.27 333 VAL B C 1
ATOM 3214 O O . VAL D 2 132 ? 22.756 7.557 22.736 1.00 16.96 333 VAL B O 1
ATOM 3218 N N . HIS D 2 133 ? 22.970 8.432 24.785 1.00 15.23 334 HIS B N 1
ATOM 3219 C CA . HIS D 2 133 ? 23.989 9.366 24.322 1.00 15.05 334 HIS B CA 1
ATOM 3220 C C . HIS D 2 133 ? 25.202 8.605 23.803 1.00 16.71 334 HIS B C 1
ATOM 3221 O O . HIS D 2 133 ? 25.715 7.713 24.481 1.00 17.93 334 HIS B O 1
ATOM 3228 N N . ALA D 2 134 ? 25.647 8.962 22.592 1.00 16.82 335 ALA B N 1
ATOM 3229 C CA . ALA D 2 134 ? 26.794 8.284 21.992 1.00 18.36 335 ALA B CA 1
ATOM 3230 C C . ALA D 2 134 ? 28.051 8.481 22.828 1.00 18.87 335 ALA B C 1
ATOM 3231 O O . ALA D 2 134 ? 28.866 7.563 22.964 1.00 21.51 335 ALA B O 1
ATOM 3233 N N . VAL D 2 135 ? 28.253 9.690 23.341 1.00 18.39 336 VAL B N 1
ATOM 3234 C CA . VAL D 2 135 ? 29.207 9.939 24.413 1.00 16.65 336 VAL B CA 1
ATOM 3235 C C . VAL D 2 135 ? 28.412 9.765 25.700 1.00 17.91 336 VAL B C 1
ATOM 3236 O O . VAL D 2 135 ? 27.591 10.615 26.048 1.00 16.89 336 VAL B O 1
ATOM 3240 N N . VAL D 2 136 ? 28.634 8.644 26.387 1.00 17.63 337 VAL B N 1
ATOM 3241 C CA . VAL D 2 136 ? 27.697 8.165 27.399 1.00 14.69 337 VAL B CA 1
ATOM 3242 C C . VAL D 2 136 ? 27.701 9.063 28.636 1.00 15.25 337 VAL B C 1
ATOM 3243 O O . VAL D 2 136 ? 28.723 9.651 29.018 1.00 16.63 337 VAL B O 1
ATOM 3247 N N . CYS D 2 137 ? 26.532 9.191 29.253 1.00 14.42 338 CYS B N 1
ATOM 3248 C CA . CYS D 2 137 ? 26.434 9.863 30.540 1.00 14.17 338 CYS B CA 1
ATOM 3249 C C . CYS D 2 137 ? 27.189 9.100 31.621 1.00 14.55 338 CYS B C 1
ATOM 3250 O O . CYS D 2 137 ? 27.327 7.873 31.572 1.00 16.86 338 CYS B O 1
ATOM 3253 N N . LEU D 2 138 ? 27.672 9.848 32.613 1.00 15.89 339 LEU B N 1
ATOM 3254 C CA . LEU D 2 138 ? 28.283 9.275 33.810 1.00 14.59 339 LEU B CA 1
ATOM 3255 C C . LEU D 2 138 ? 27.272 9.011 34.914 1.00 15.06 339 LEU B C 1
ATOM 3256 O O . LEU D 2 138 ? 27.571 8.263 35.859 1.00 16.53 339 LEU B O 1
ATOM 3261 N N . ARG D 2 139 ? 26.095 9.620 34.834 1.00 13.53 340 ARG B N 1
ATOM 3262 C CA . ARG D 2 139 ? 25.095 9.449 35.875 1.00 14.07 340 ARG B CA 1
ATOM 3263 C C . ARG D 2 139 ? 23.728 9.748 35.291 1.00 13.47 340 ARG B C 1
ATOM 3264 O O . ARG D 2 139 ? 23.606 10.335 34.217 1.00 15.38 340 ARG B O 1
ATOM 3272 N N . GLN D 2 140 ? 22.702 9.313 36.003 1.00 13.60 341 GLN B N 1
ATOM 3273 C CA . GLN D 2 140 ? 21.351 9.752 35.693 1.00 13.07 341 GLN B CA 1
ATOM 3274 C C . GLN D 2 140 ? 21.250 11.259 35.898 1.00 14.53 341 GLN B C 1
ATOM 3275 O O . GLN D 2 140 ? 21.794 11.807 36.858 1.00 15.47 341 GLN B O 1
ATOM 3281 N N . GLY D 2 141 ? 20.561 11.938 34.990 1.00 14.78 342 GLY B N 1
ATOM 3282 C CA . GLY D 2 141 ? 20.395 13.369 35.124 1.00 15.13 342 GLY B CA 1
ATOM 3283 C C . GLY D 2 141 ? 19.636 13.724 36.385 1.00 14.17 342 GLY B C 1
ATOM 3284 O O . GLY D 2 141 ? 18.719 13.010 36.802 1.00 14.86 342 GLY B O 1
ATOM 3285 N N . PRO D 2 142 ? 19.995 14.849 37.011 1.00 12.74 343 PRO B N 1
ATOM 3286 C CA . PRO D 2 142 ? 19.348 15.224 38.280 1.00 13.66 343 PRO B CA 1
ATOM 3287 C C . PRO D 2 142 ? 17.866 15.510 38.157 1.00 13.55 343 PRO B C 1
ATOM 3288 O O . PRO D 2 142 ? 17.175 15.515 39.177 1.00 17.05 343 PRO B O 1
ATOM 3292 N N . LEU D 2 143 ? 17.363 15.795 36.955 1.00 14.43 344 LEU B N 1
ATOM 3293 C CA . LEU D 2 143 ? 15.963 16.140 36.756 1.00 14.76 344 LEU B CA 1
ATOM 3294 C C . LEU D 2 143 ? 15.153 14.991 36.186 1.00 15.34 344 LEU B C 1
ATOM 3295 O O . LEU D 2 143 ? 13.956 15.158 35.924 1.00 17.27 344 LEU B O 1
ATOM 3300 N N . TYR D 2 144 ? 15.770 13.833 35.991 1.00 15.84 345 TYR B N 1
ATOM 3301 C CA . TYR D 2 144 ? 15.022 12.670 35.552 1.00 17.61 345 TYR B CA 1
ATOM 3302 C C . TYR D 2 144 ? 13.939 12.325 36.568 1.00 16.38 345 TYR B C 1
ATOM 3303 O O . TYR D 2 144 ? 14.154 12.380 37.785 1.00 18.91 345 TYR B O 1
ATOM 3312 N N . GLY D 2 145 ? 12.783 11.915 36.061 1.00 16.50 346 GLY B N 1
ATOM 3313 C CA . GLY D 2 145 ? 11.717 11.463 36.916 1.00 18.17 346 GLY B CA 1
ATOM 3314 C C . GLY D 2 145 ? 10.342 11.810 36.384 1.00 15.96 346 GLY B C 1
ATOM 3315 O O . GLY D 2 145 ? 10.180 12.310 35.266 1.00 19.21 346 GLY B O 1
ATOM 3316 N N . PRO D 2 146 ? 9.319 11.536 37.187 1.00 17.35 347 PRO B N 1
ATOM 3317 C CA . PRO D 2 146 ? 7.940 11.717 36.716 1.00 17.17 347 PRO B CA 1
ATOM 3318 C C . PRO D 2 146 ? 7.511 13.159 36.558 1.00 18.31 347 PRO B C 1
ATOM 3319 O O . PRO D 2 146 ? 6.488 13.402 35.902 1.00 18.26 347 PRO B O 1
ATOM 3323 N N . GLY D 2 147 ? 8.229 14.116 37.145 1.00 17.10 348 GLY B N 1
ATOM 3324 C CA . GLY D 2 147 ? 7.802 15.500 37.111 1.00 16.64 348 GLY B CA 1
ATOM 3325 C C . GLY D 2 147 ? 6.717 15.775 38.134 1.00 19.35 348 GLY B C 1
ATOM 3326 O O . GLY D 2 147 ? 6.274 14.901 38.879 1.00 20.59 348 GLY B O 1
ATOM 3327 N N . ALA D 2 148 ? 6.290 17.033 38.174 1.00 17.35 349 ALA B N 1
ATOM 3328 C CA . ALA D 2 148 ? 5.270 17.499 39.112 1.00 17.57 349 ALA B CA 1
ATOM 3329 C C . ALA D 2 148 ? 4.242 18.355 38.388 1.00 19.46 349 ALA B C 1
ATOM 3330 O O . ALA D 2 148 ? 3.950 19.489 38.763 1.00 23.04 349 ALA B O 1
ATOM 3332 N N . THR D 2 149 ? 3.669 17.797 37.334 1.00 18.36 350 THR B N 1
ATOM 3333 C CA . THR D 2 149 ? 2.721 18.525 36.502 1.00 17.02 350 THR B CA 1
ATOM 3334 C C . THR D 2 149 ? 1.451 18.827 37.283 1.00 17.16 350 THR B C 1
ATOM 3335 O O . THR D 2 149 ? 0.852 17.931 37.890 1.00 19.28 350 THR B O 1
ATOM 3339 N N . VAL D 2 150 ? 1.032 20.094 37.250 1.00 14.75 351 VAL B N 1
ATOM 3340 C CA . VAL D 2 150 ? -0.134 20.531 38.011 1.00 16.18 351 VAL B CA 1
ATOM 3341 C C . VAL D 2 150 ? -1.428 20.164 37.298 1.00 16.96 351 VAL B C 1
ATOM 3342 O O . VAL D 2 150 ? -2.408 19.757 37.933 1.00 18.58 351 VAL B O 1
ATOM 3346 N N . ALA D 2 151 ? -1.466 20.325 35.977 1.00 15.89 352 ALA B N 1
ATOM 3347 C CA . ALA D 2 151 ? -2.656 20.005 35.206 1.00 16.08 352 ALA B CA 1
ATOM 3348 C C . ALA D 2 151 ? -2.239 19.449 33.856 1.00 15.19 352 ALA B C 1
ATOM 3349 O O . ALA D 2 151 ? -1.278 19.924 33.243 1.00 15.46 352 ALA B O 1
ATOM 3351 N N . GLY D 2 152 ? -2.958 18.428 33.407 1.00 16.97 353 GLY B N 1
ATOM 3352 C CA . GLY D 2 152 ? -2.707 17.844 32.116 1.00 15.49 353 GLY B CA 1
ATOM 3353 C C . GLY D 2 152 ? -3.640 18.399 31.059 1.00 18.80 353 GLY B C 1
ATOM 3354 O O . GLY D 2 152 ? -4.450 19.305 31.300 1.00 16.64 353 GLY B O 1
ATOM 3355 N N . PRO D 2 153 ? -3.547 17.834 29.861 1.00 15.68 354 PRO B N 1
ATOM 3356 C CA . PRO D 2 153 ? -4.373 18.309 28.745 1.00 16.72 354 PRO B CA 1
ATOM 3357 C C . PRO D 2 153 ? -5.853 18.126 29.031 1.00 16.33 354 PRO B C 1
ATOM 3358 O O . PRO D 2 153 ? -6.276 17.121 29.604 1.00 17.81 354 PRO B O 1
ATOM 3362 N N . GLN D 2 154 ? -6.639 19.125 28.639 1.00 17.08 355 GLN B N 1
ATOM 3363 C CA . GLN D 2 154 ? -8.060 19.139 28.962 1.00 17.56 355 GLN B CA 1
ATOM 3364 C C . GLN D 2 154 ? -8.767 20.188 28.121 1.00 17.90 355 GLN B C 1
ATOM 3365 O O . GLN D 2 154 ? -8.186 21.213 27.745 1.00 19.45 355 GLN B O 1
ATOM 3371 N N . GLN D 2 155 ? -10.047 19.935 27.873 1.00 17.16 356 GLN B N 1
ATOM 3372 C CA . GLN D 2 155 ? -10.914 20.902 27.226 1.00 16.88 356 GLN B CA 1
ATOM 3373 C C . GLN D 2 155 ? -12.253 20.922 27.942 1.00 14.64 356 GLN B C 1
ATOM 3374 O O . GLN D 2 155 ? -12.656 19.935 28.566 1.00 17.04 356 GLN B O 1
ATOM 3380 N N . ARG D 2 156 ? -12.927 22.067 27.868 1.00 16.58 357 ARG B N 1
ATOM 3381 C CA . ARG D 2 156 ? -14.262 22.196 28.435 1.00 17.51 357 ARG B CA 1
ATOM 3382 C C . ARG D 2 156 ? -15.342 21.770 27.450 1.00 18.84 357 ARG B C 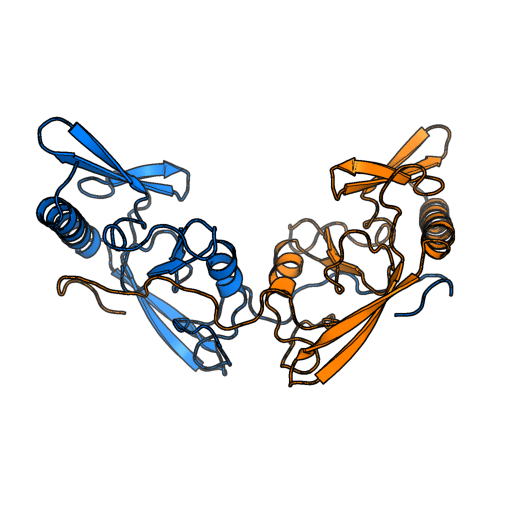1
ATOM 3383 O O . ARG D 2 156 ? -16.351 21.184 27.857 1.00 22.55 357 ARG B O 1
ATOM 3391 N N . GLY D 2 157 ? -15.156 22.063 26.172 1.00 17.92 358 GLY B N 1
ATOM 3392 C CA . GLY D 2 157 ? -16.138 21.766 25.141 1.00 18.64 358 GLY B CA 1
ATOM 3393 C C . GLY D 2 157 ? -15.786 20.531 24.340 1.00 16.57 358 GLY B C 1
ATOM 3394 O O . GLY D 2 157 ? -15.111 19.618 24.824 1.00 18.72 358 GLY B O 1
ATOM 3395 N N . SER D 2 158 ? -16.236 20.508 23.079 1.00 16.94 359 SER B N 1
ATOM 3396 C CA . SER D 2 158 ? -16.027 19.368 22.192 1.00 17.85 359 SER B CA 1
ATOM 3397 C C . SER D 2 158 ? -15.408 19.785 20.862 1.00 20.38 359 SER B C 1
ATOM 3398 O O . SER D 2 158 ? -15.745 19.220 19.812 1.00 19.09 359 SER B O 1
ATOM 3401 N N . HIS D 2 159 ? -14.549 20.800 20.870 1.00 16.48 360 HIS B N 1
ATOM 3402 C CA . HIS D 2 159 ? -13.930 21.312 19.652 1.00 14.87 360 HIS B CA 1
ATOM 3403 C C . HIS D 2 159 ? -12.615 20.649 19.276 1.00 15.86 360 HIS B C 1
ATOM 3404 O O . HIS D 2 159 ? -12.160 20.841 18.143 1.00 17.79 360 HIS B O 1
ATOM 3411 N N . PHE D 2 160 ? -11.980 19.903 20.177 1.00 14.59 361 PHE B N 1
ATOM 3412 C CA . PHE D 2 160 ? -10.624 19.431 19.936 1.00 14.76 361 PHE B CA 1
ATOM 3413 C C . PHE D 2 160 ? -10.540 17.916 19.973 1.00 13.84 361 PHE B C 1
ATOM 3414 O O . PHE D 2 160 ? -11.303 17.252 20.675 1.00 16.10 361 PHE B O 1
ATOM 3422 N N . VAL D 2 161 ? -9.605 17.391 19.189 1.00 15.02 362 VAL B N 1
ATOM 3423 C CA . VAL D 2 161 ? -9.163 16.007 19.274 1.00 15.58 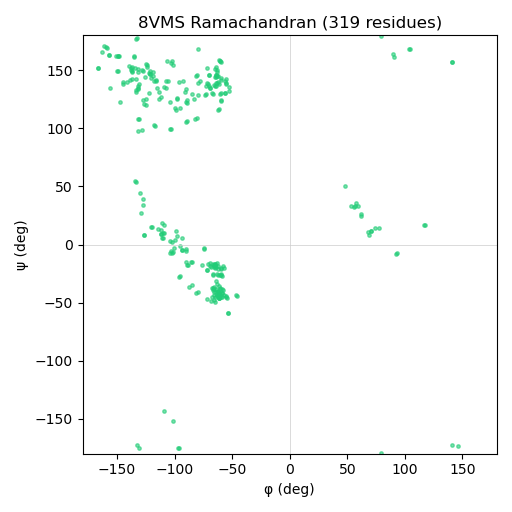362 VAL B CA 1
ATOM 3424 C C . VAL D 2 161 ? -7.655 16.000 19.483 1.00 16.24 362 VAL B C 1
ATOM 3425 O O . VAL D 2 161 ? -6.950 16.952 19.124 1.00 16.52 362 VAL B O 1
ATOM 3429 N N . VAL D 2 162 ? -7.158 14.929 20.088 1.00 17.30 363 VAL B N 1
ATOM 3430 C CA . VAL D 2 162 ? -5.715 14.744 20.168 1.00 19.31 363 VAL B CA 1
ATOM 3431 C C . VAL D 2 162 ? -5.100 14.602 18.781 1.00 18.36 363 VAL B C 1
ATOM 3432 O O . VAL D 2 162 ? -5.627 13.851 17.939 1.00 20.15 363 VAL B O 1
#

B-factor: mean 21.31, std 6.76, range [12.17, 73.56]

Nearest PDB structures (foldseek):
  2o6m-assembly1_B  TM=1.005E+00  e=2.083E-33  Physarum polycephalum
  1a73-assembly1_A  TM=9.944E-01  e=8.928E-34  Physarum polycephalum
  1cyq-assembly1_A  TM=9.957E-01  e=2.995E-33  Physarum polycephalum
  1evw-assembly2_D  TM=9.877E-01  e=5.468E-32  Physarum polycephalum
  1u3e-assembly1_M  TM=5.380E-01  e=1.573E-01  Okubovirus SPO1